Protein AF-A0A6C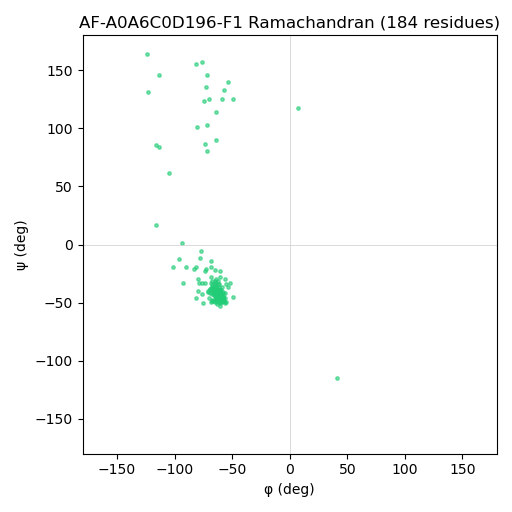0D196-F1 (afdb_monomer)

Foldseek 3Di:
DVVVVVVVVVVVVVVVVVVVVVVVVVVVLVVDDPVVNVVCQVFLVVVLVVQLVVLLVVCVVPDPDDDDSVVSSVVSVVVSVLVLLLVQFDPVLNVVLVVLVVVLVVLVVVLVVLVVVLVVDVVCVVVSVVVNVVSVVVSVVSVVVSSVSSVVRNVVSVVVVCVVCPPNDDPCCSRRNDDPPPDPPD

Secondary structure (DSSP, 8-state):
-HHHHHHHHHHHHHHHHHHHHHHHHHHHHHHS-HHHHHHHHH-HHHHHHHHHHHHHHHHHHH-SS---HHHHHHHHHHHHHHHHHHHS--HHHHHHHHHHHHHHHHHHHHHHHHHHHHHH-GGGHHHHHHHHHHHHHHHHHHHHHHHHHHHHHHHHHHHHHHHHHGGG--HHHHHTS---------

pLDDT: mean 83.53, std 12.46, range [33.16, 97.06]

Mean predicted aligned error: 8.35 Å

Solvent-accessible surface area (backbone atoms only — not comparable to full-atom values): 10360 Å² total; per-residue (Å²): 115,74,67,60,57,54,50,54,50,52,53,50,51,51,51,54,51,51,54,52,51,57,59,46,55,66,57,52,64,74,72,48,57,68,69,57,51,50,48,46,68,74,38,39,64,56,52,55,51,51,51,39,51,50,46,39,53,48,51,64,69,69,45,95,61,94,68,56,70,71,58,46,50,52,52,24,51,52,51,48,54,52,48,54,37,57,74,44,42,38,74,68,50,41,55,52,49,51,54,51,50,54,51,41,52,52,48,51,51,52,34,54,50,47,58,51,49,37,74,73,41,75,92,48,35,74,62,39,52,57,52,37,53,53,43,52,53,49,39,53,54,49,51,54,51,45,53,51,49,36,54,54,27,22,51,55,34,49,53,53,51,42,69,73,43,49,94,74,59,48,71,64,46,65,77,53,37,84,72,74,75,85,60,90,77,126

Radius of gyration: 21.27 Å; Cα contacts (8 Å, |Δi|>4): 91; chains: 1; bounding box: 45×37×64 Å

Sequence (186 aa):
MVSSSFIILKDCVKGLLLIFLAILCNFLADTMNCRIQYTLQKYPFLKWFIILCLIYFTINFTSSSNINPTWLFMYSIVILMIFILFMKQNQVTFYLSIALLMTIFSIHQYSTYYQNLAKEEEEDIHHYDTIIQRLENTVRVLEVTLIILLVIGNMIYLQKQRKEYKKKFKWESFYFGTNPCKRIQH

Structure (mmCIF, N/CA/C/O backbone):
data_AF-A0A6C0D196-F1
#
_entry.id   AF-A0A6C0D196-F1
#
loop_
_atom_site.group_PDB
_atom_site.id
_atom_site.type_symbol
_atom_site.label_atom_id
_atom_site.label_alt_id
_atom_site.label_comp_id
_atom_site.label_asym_id
_atom_site.label_entity_id
_atom_site.label_seq_id
_atom_site.pdbx_PDB_ins_code
_atom_site.Cartn_x
_atom_site.Cartn_y
_atom_site.Cartn_z
_atom_site.occupancy
_atom_site.B_iso_or_equiv
_atom_site.auth_seq_id
_atom_site.auth_comp_id
_atom_site.auth_asym_id
_atom_site.auth_atom_id
_atom_site.pdbx_PDB_model_num
ATOM 1 N N . MET A 1 1 ? 26.647 16.473 -19.126 1.00 46.97 1 MET A N 1
ATOM 2 C CA . MET A 1 1 ? 26.965 16.487 -17.678 1.00 46.97 1 MET A CA 1
ATOM 3 C C . MET A 1 1 ? 26.148 17.498 -16.867 1.00 46.97 1 MET A C 1
ATOM 5 O O . MET A 1 1 ? 25.568 17.076 -15.882 1.00 46.97 1 MET A O 1
ATOM 9 N N . VAL A 1 2 ? 26.008 18.777 -17.259 1.00 50.12 2 VAL A N 1
ATOM 10 C CA . VAL A 1 2 ? 25.225 19.778 -16.478 1.00 50.12 2 VAL A CA 1
ATOM 11 C C . VAL A 1 2 ? 23.714 19.466 -16.403 1.00 50.12 2 VAL A C 1
ATOM 13 O O . VAL A 1 2 ? 23.082 19.705 -15.378 1.00 50.12 2 VAL A O 1
ATOM 16 N N . SER A 1 3 ? 23.144 18.871 -17.460 1.00 54.75 3 SER A N 1
ATOM 17 C CA . SER A 1 3 ? 21.730 18.447 -17.515 1.00 54.75 3 SER A CA 1
ATOM 18 C C . SER A 1 3 ? 21.377 17.396 -16.445 1.00 54.75 3 SER A C 1
ATOM 20 O O . SER A 1 3 ? 20.401 17.554 -15.713 1.00 54.75 3 SER A O 1
ATOM 22 N N . SER A 1 4 ? 22.220 16.372 -16.280 1.00 57.50 4 SER A N 1
ATOM 23 C CA . SER A 1 4 ? 21.988 15.253 -15.358 1.00 57.50 4 SER A CA 1
ATOM 24 C C . SER A 1 4 ? 21.995 15.695 -13.888 1.00 57.50 4 SER A C 1
ATOM 26 O O . SER A 1 4 ? 21.122 15.297 -13.122 1.00 57.50 4 SER A O 1
ATOM 28 N N . SER A 1 5 ? 22.910 16.592 -13.501 1.00 62.97 5 SER A N 1
ATOM 29 C CA . SER A 1 5 ? 22.986 17.136 -12.135 1.00 62.97 5 SER A CA 1
ATOM 30 C C . SER A 1 5 ? 21.754 17.970 -11.762 1.00 62.97 5 SER A C 1
ATOM 32 O O . SER A 1 5 ? 21.297 17.937 -10.621 1.00 62.97 5 SER A O 1
ATOM 34 N N . PHE A 1 6 ? 21.188 18.702 -12.728 1.00 63.28 6 PHE A N 1
ATOM 35 C CA . PHE A 1 6 ? 19.996 19.526 -12.515 1.00 63.28 6 PHE A CA 1
ATOM 36 C C . PHE A 1 6 ? 18.716 18.686 -12.393 1.00 63.28 6 PHE A C 1
ATOM 38 O O . PHE A 1 6 ? 17.816 19.042 -11.633 1.00 63.28 6 PHE A O 1
ATOM 45 N N . ILE A 1 7 ? 18.641 17.555 -13.102 1.00 66.62 7 ILE A N 1
ATOM 46 C CA . ILE A 1 7 ? 17.543 16.584 -12.981 1.00 66.62 7 ILE A CA 1
ATOM 47 C C . ILE A 1 7 ? 17.575 15.917 -11.600 1.00 66.62 7 ILE A C 1
ATOM 49 O O . ILE A 1 7 ? 16.568 15.937 -10.896 1.00 66.62 7 ILE A O 1
ATOM 53 N N . ILE A 1 8 ? 18.749 15.451 -11.159 1.00 72.19 8 ILE A N 1
ATOM 54 C CA . ILE A 1 8 ? 18.928 14.836 -9.832 1.00 72.19 8 ILE A CA 1
ATOM 55 C C . ILE A 1 8 ? 18.512 15.808 -8.721 1.00 72.19 8 ILE A C 1
ATOM 57 O O . ILE A 1 8 ? 17.749 15.442 -7.831 1.00 72.19 8 ILE A O 1
ATOM 61 N N . LEU A 1 9 ? 18.939 17.073 -8.800 1.00 76.31 9 LEU A N 1
ATOM 62 C CA . LEU A 1 9 ? 18.563 18.083 -7.811 1.00 76.31 9 LEU A CA 1
ATOM 63 C C . LEU A 1 9 ? 17.044 18.331 -7.783 1.00 76.31 9 LEU A C 1
ATOM 65 O O . LEU A 1 9 ? 16.465 18.434 -6.703 1.00 76.31 9 LEU A O 1
ATOM 69 N N . LYS A 1 10 ? 16.378 18.385 -8.945 1.00 67.50 10 LYS A N 1
ATOM 70 C CA . LYS A 1 10 ? 14.915 18.543 -9.028 1.00 67.50 10 LYS A CA 1
ATOM 71 C C . LYS A 1 10 ? 14.169 17.389 -8.369 1.00 67.50 10 LYS A C 1
ATOM 73 O O . LYS A 1 10 ? 13.192 17.631 -7.662 1.00 67.50 10 LYS A O 1
ATOM 78 N N . ASP A 1 11 ? 14.613 16.157 -8.581 1.00 75.00 11 ASP A N 1
ATOM 79 C CA . ASP A 1 11 ? 13.938 14.987 -8.022 1.00 75.00 11 ASP A CA 1
ATOM 80 C C . ASP A 1 11 ? 14.225 14.825 -6.522 1.00 75.00 11 ASP A C 1
ATOM 82 O O . ASP A 1 11 ? 13.311 14.503 -5.759 1.00 75.00 11 ASP A O 1
ATOM 86 N N . CYS A 1 12 ? 15.420 15.203 -6.053 1.00 75.50 12 CYS A N 1
ATOM 87 C CA . CYS A 1 12 ? 15.714 15.330 -4.623 1.00 75.50 12 CYS A CA 1
ATOM 88 C C . CYS A 1 12 ? 14.822 16.374 -3.935 1.00 75.50 12 CYS A C 1
ATOM 90 O O . CYS A 1 12 ? 14.295 16.114 -2.854 1.00 75.50 12 CYS A O 1
ATOM 92 N N . VAL A 1 13 ? 14.610 17.539 -4.557 1.00 77.06 13 VAL A N 1
ATOM 93 C CA . VAL A 1 13 ? 13.748 18.602 -4.009 1.00 77.06 13 VAL A CA 1
ATOM 94 C C . VAL A 1 13 ? 12.292 18.142 -3.918 1.00 77.06 13 VAL A C 1
ATOM 96 O O . VAL A 1 13 ? 11.647 18.372 -2.896 1.00 77.06 13 VAL A O 1
ATOM 99 N N . LYS A 1 14 ? 11.775 17.439 -4.936 1.00 59.69 14 LYS A N 1
ATOM 100 C CA . LYS A 1 14 ? 10.431 16.838 -4.885 1.00 59.69 14 LYS A CA 1
ATOM 101 C C . LYS A 1 14 ? 10.317 15.807 -3.760 1.00 59.69 14 LYS A C 1
ATOM 103 O O . LYS A 1 14 ? 9.332 15.827 -3.028 1.00 59.69 14 LYS A O 1
ATOM 108 N N . GLY A 1 15 ? 11.323 14.943 -3.597 1.00 75.81 15 GLY A N 1
ATOM 109 C CA . GLY A 1 15 ? 11.367 13.950 -2.520 1.00 75.81 15 GLY A CA 1
ATOM 110 C C . GLY A 1 15 ? 11.371 14.587 -1.127 1.00 75.81 15 GLY A C 1
ATOM 111 O O . GLY A 1 15 ? 10.576 14.207 -0.270 1.00 75.81 15 GLY A O 1
ATOM 112 N N . LEU A 1 16 ? 12.200 15.612 -0.919 1.00 78.12 16 LEU A N 1
ATOM 113 C CA . LEU A 1 16 ? 12.236 16.401 0.318 1.00 78.12 16 LEU A CA 1
ATOM 114 C C . LEU A 1 16 ? 10.893 17.084 0.609 1.00 78.12 16 LEU A C 1
ATOM 116 O O . LEU A 1 16 ? 10.408 17.031 1.739 1.00 78.12 16 LEU A O 1
ATOM 120 N N . LEU A 1 17 ? 10.267 17.675 -0.410 1.00 70.94 17 LEU A N 1
ATOM 121 C CA . LEU A 1 17 ? 8.954 18.306 -0.286 1.00 70.94 17 LEU A CA 1
ATOM 122 C C . LEU A 1 17 ? 7.871 17.290 0.111 1.00 70.94 17 LEU A C 1
ATOM 124 O O . LEU A 1 17 ? 7.058 17.577 0.987 1.00 70.94 17 LEU A O 1
ATOM 128 N N . LEU A 1 18 ? 7.879 16.096 -0.490 1.00 73.38 18 LEU A N 1
ATOM 129 C CA . LEU A 1 18 ? 6.960 14.999 -0.163 1.00 73.38 18 LEU A CA 1
ATOM 130 C C . LEU A 1 18 ? 7.106 14.536 1.293 1.00 73.38 18 LEU A C 1
ATOM 132 O O . LEU A 1 18 ? 6.100 14.367 1.981 1.00 73.38 18 LEU A O 1
ATOM 136 N N . ILE A 1 19 ? 8.339 14.383 1.784 1.00 80.00 19 ILE A N 1
ATOM 137 C CA . ILE A 1 19 ? 8.605 14.028 3.188 1.00 80.00 19 ILE A CA 1
ATOM 138 C C . ILE A 1 19 ? 8.078 15.119 4.125 1.00 80.00 19 ILE A C 1
ATOM 140 O O . ILE A 1 19 ? 7.406 14.821 5.112 1.00 80.00 19 ILE A O 1
ATOM 144 N N . PHE A 1 20 ? 8.340 16.387 3.806 1.00 75.25 20 PHE A N 1
ATOM 145 C CA . PHE A 1 20 ? 7.873 17.511 4.611 1.00 75.25 20 PHE A CA 1
A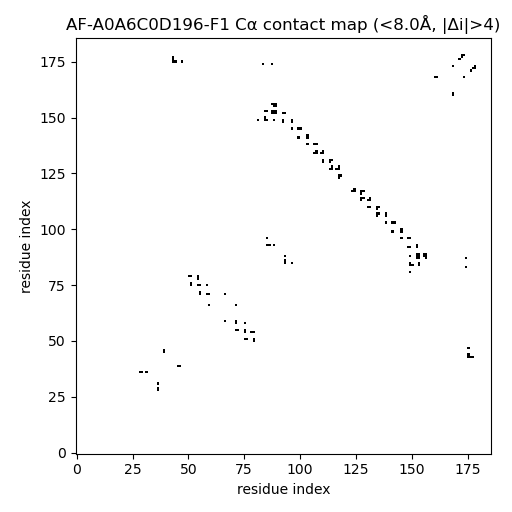TOM 146 C C . PHE A 1 20 ? 6.340 17.573 4.672 1.00 75.25 20 PHE A C 1
ATOM 148 O O . PHE A 1 20 ? 5.766 17.685 5.755 1.00 75.25 20 PHE A O 1
ATOM 155 N N . LEU A 1 21 ? 5.665 17.404 3.532 1.00 68.81 21 LEU A N 1
ATOM 156 C CA . LEU A 1 21 ? 4.204 17.328 3.457 1.00 68.81 21 LEU A CA 1
ATOM 157 C C . LEU A 1 21 ? 3.642 16.165 4.284 1.00 68.81 21 LEU A C 1
ATOM 159 O O . LEU A 1 21 ? 2.661 16.350 5.002 1.00 68.81 21 LEU A O 1
ATOM 163 N N . ALA A 1 22 ? 4.279 14.993 4.248 1.00 77.81 22 ALA A N 1
ATOM 164 C CA . ALA A 1 22 ? 3.854 13.841 5.041 1.00 77.81 22 ALA A CA 1
ATOM 165 C C . ALA A 1 22 ? 3.937 14.105 6.555 1.00 77.81 22 ALA A C 1
ATOM 167 O O . ALA A 1 22 ? 3.039 13.710 7.298 1.00 77.81 22 ALA A O 1
ATOM 168 N N . ILE A 1 23 ? 4.972 14.814 7.018 1.00 77.75 23 ILE A N 1
ATOM 169 C CA . ILE A 1 23 ? 5.108 15.212 8.429 1.00 77.75 23 ILE A CA 1
ATOM 170 C C . ILE A 1 23 ? 4.023 16.232 8.808 1.00 77.75 23 ILE A C 1
ATOM 172 O O . ILE A 1 23 ? 3.410 16.122 9.874 1.00 77.75 23 ILE A O 1
ATOM 176 N N . LEU A 1 24 ? 3.730 17.189 7.922 1.00 76.62 24 LEU A N 1
ATOM 177 C CA . LEU A 1 24 ? 2.687 18.194 8.143 1.00 76.62 24 LEU A CA 1
ATOM 178 C C . LEU A 1 24 ? 1.279 17.589 8.230 1.00 76.62 24 LEU A C 1
ATOM 180 O O . LEU A 1 24 ? 0.446 18.111 8.971 1.00 76.62 24 LEU A O 1
ATOM 184 N N . CYS A 1 25 ? 1.009 16.469 7.552 1.00 75.56 25 CYS A N 1
ATOM 185 C CA . CYS A 1 25 ? -0.275 15.763 7.639 1.00 75.56 25 CYS A CA 1
ATOM 186 C C . CYS A 1 25 ? -0.658 15.365 9.072 1.00 75.56 25 CYS A C 1
ATOM 188 O O . CYS A 1 25 ? -1.847 15.336 9.388 1.00 75.56 25 CYS A O 1
ATOM 190 N N . ASN A 1 26 ? 0.316 15.105 9.952 1.00 74.06 26 ASN A N 1
ATOM 191 C CA . ASN A 1 26 ? 0.036 14.796 11.355 1.00 74.06 26 ASN A CA 1
ATOM 192 C C . ASN A 1 26 ? -0.489 16.023 12.125 1.00 74.06 26 ASN A C 1
ATOM 194 O O . ASN A 1 26 ? -1.411 15.900 12.922 1.00 74.06 26 ASN A O 1
ATOM 198 N N . PHE A 1 27 ? 0.046 17.213 11.838 1.00 67.62 27 PHE A N 1
ATOM 199 C CA . PHE A 1 27 ? -0.377 18.474 12.460 1.00 67.62 27 PHE A CA 1
ATOM 200 C C . PHE A 1 27 ? -1.666 19.039 11.851 1.00 67.62 27 PHE A C 1
ATOM 202 O O . PHE A 1 27 ? -2.455 19.684 12.539 1.00 67.62 27 PHE A O 1
ATOM 209 N N . LEU A 1 28 ? -1.924 18.769 10.568 1.00 73.31 28 LEU A N 1
ATOM 210 C CA . LEU A 1 28 ? -3.143 19.209 9.884 1.00 73.31 28 LEU A CA 1
ATOM 211 C C . LEU A 1 28 ? -4.418 18.641 10.528 1.00 73.31 28 LEU A C 1
ATOM 213 O O . LEU A 1 28 ? -5.456 19.304 10.501 1.00 73.31 28 LEU A O 1
ATOM 217 N N . ALA A 1 29 ? -4.347 17.471 11.169 1.00 71.62 29 ALA A N 1
ATOM 218 C CA . ALA A 1 29 ? -5.472 16.908 11.917 1.00 71.62 29 ALA A CA 1
ATOM 219 C C . ALA A 1 29 ? -5.961 17.843 13.044 1.00 71.62 29 ALA A C 1
ATOM 221 O O . ALA A 1 29 ? -7.172 17.977 13.258 1.00 71.62 29 ALA A O 1
ATOM 222 N N . ASP A 1 30 ? -5.038 18.550 13.700 1.00 71.75 30 ASP A N 1
ATOM 223 C CA . ASP A 1 30 ? -5.335 19.458 14.811 1.00 71.75 30 ASP A CA 1
ATOM 224 C C . ASP A 1 30 ? -5.827 20.836 14.339 1.00 71.75 30 ASP A C 1
ATOM 226 O O . ASP A 1 30 ? -6.513 21.533 15.082 1.00 71.75 30 ASP A O 1
ATOM 230 N N . THR A 1 31 ? -5.559 21.204 13.080 1.00 77.81 31 THR A N 1
ATOM 231 C CA . THR A 1 31 ? -6.046 22.461 12.473 1.00 77.81 31 THR A CA 1
ATOM 232 C C . THR A 1 31 ? -7.518 22.423 12.046 1.00 77.81 31 THR A C 1
ATOM 234 O O . THR A 1 31 ? -8.102 23.460 11.732 1.00 77.81 31 THR A O 1
ATOM 237 N N . MET A 1 32 ? -8.149 21.244 12.031 1.00 80.12 32 MET A N 1
ATOM 238 C CA . MET A 1 32 ? -9.574 21.115 11.724 1.00 80.12 32 MET A CA 1
ATOM 239 C C . MET A 1 32 ? -10.451 21.641 12.870 1.00 80.12 32 MET A C 1
ATOM 241 O O . MET A 1 32 ? -10.148 21.447 14.041 1.00 80.12 32 MET A O 1
ATOM 245 N N . ASN A 1 33 ? -11.610 22.228 12.546 1.00 82.69 33 ASN A N 1
ATOM 246 C CA . ASN A 1 33 ? -12.568 22.685 13.561 1.00 82.69 33 ASN A CA 1
ATOM 247 C C . ASN A 1 33 ? -12.949 21.561 14.544 1.00 82.69 33 ASN A C 1
ATOM 249 O O . ASN A 1 33 ? -13.255 20.442 14.120 1.00 82.69 33 ASN A O 1
ATOM 253 N N . CYS A 1 34 ? -13.075 21.890 15.838 1.00 79.75 34 CYS A N 1
ATOM 254 C CA . CYS A 1 34 ? -13.417 20.934 16.904 1.00 79.75 34 CYS A CA 1
ATOM 255 C C . CYS A 1 34 ? -14.672 20.100 16.593 1.00 79.75 34 CYS A C 1
ATOM 257 O O . CYS A 1 34 ? -14.758 18.928 16.951 1.00 79.75 34 CYS A O 1
ATOM 259 N N . ARG A 1 35 ? -15.652 20.672 15.877 1.00 84.75 35 ARG A N 1
ATOM 260 C CA . ARG A 1 35 ? -16.868 19.956 15.456 1.00 84.75 35 ARG A CA 1
ATOM 261 C C . ARG A 1 35 ? -16.584 18.857 14.424 1.00 84.75 35 ARG A C 1
ATOM 263 O O . ARG A 1 35 ? -17.198 17.793 14.493 1.00 84.75 35 ARG A O 1
ATOM 270 N N . ILE A 1 36 ? -15.659 19.091 13.492 1.00 84.25 36 ILE A N 1
ATOM 271 C CA . ILE A 1 36 ? -15.225 18.099 12.495 1.00 84.25 36 ILE A CA 1
ATOM 272 C C . ILE A 1 36 ? -14.420 17.002 13.193 1.00 84.25 36 ILE A C 1
ATOM 274 O O . ILE A 1 36 ? -14.719 15.823 13.007 1.00 84.25 36 ILE A O 1
ATOM 278 N N . GLN A 1 37 ? -13.485 17.377 14.072 1.00 82.25 37 GLN A N 1
ATOM 279 C CA . GLN A 1 37 ? -12.713 16.427 14.879 1.00 82.25 37 GLN A CA 1
ATOM 280 C C . GLN A 1 37 ? -13.625 15.527 15.722 1.00 82.25 37 GLN A C 1
ATOM 282 O O . GLN A 1 37 ? -13.512 14.303 15.663 1.00 82.25 37 GLN A O 1
ATOM 287 N N . TYR A 1 38 ? -14.593 16.113 16.433 1.00 84.25 38 TYR A N 1
ATOM 288 C CA . TYR A 1 38 ? -15.585 15.364 17.203 1.00 84.25 38 TYR A CA 1
ATOM 289 C C . TYR A 1 38 ? -16.409 14.423 16.315 1.00 84.25 38 TYR A C 1
ATOM 291 O O . TYR A 1 38 ? -16.624 13.266 16.668 1.00 84.25 38 TYR A O 1
ATOM 299 N N . THR A 1 39 ? -16.835 14.883 15.135 1.00 84.88 39 THR A N 1
ATOM 300 C CA . THR A 1 39 ? -17.606 14.059 14.189 1.00 84.88 39 THR A CA 1
ATOM 301 C C . THR A 1 39 ? -16.790 12.862 13.695 1.00 84.88 39 THR A C 1
ATOM 303 O O . THR A 1 39 ? -17.302 11.744 13.678 1.00 84.88 39 THR A O 1
ATOM 306 N N . LEU A 1 40 ? -15.509 13.061 13.372 1.00 81.62 40 LEU A N 1
ATOM 307 C CA . LEU A 1 40 ? -14.596 11.993 12.955 1.00 81.62 40 LEU A CA 1
ATOM 308 C C . LEU A 1 40 ? -14.270 11.015 14.089 1.00 81.62 40 LEU A C 1
ATOM 310 O O . LEU A 1 40 ? -14.069 9.8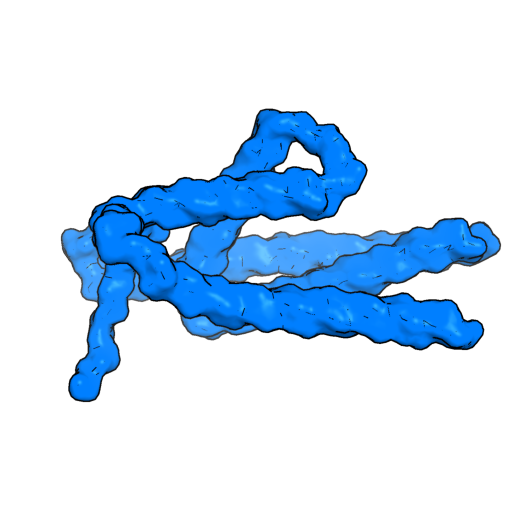27 13.838 1.00 81.62 40 LEU A O 1
ATOM 314 N N . GLN A 1 41 ? -14.204 11.486 15.334 1.00 81.00 41 GLN A N 1
ATOM 315 C CA . GLN A 1 41 ? -14.034 10.622 16.504 1.00 81.00 41 GLN A CA 1
ATOM 316 C C . GLN A 1 41 ? -15.301 9.811 16.801 1.00 81.00 41 GLN A C 1
ATOM 318 O O . GLN A 1 41 ? -15.206 8.626 17.112 1.00 81.00 41 GLN A O 1
ATOM 323 N N . LYS A 1 42 ? -16.481 10.427 16.669 1.00 83.44 42 LYS A N 1
ATOM 324 C CA . LYS A 1 42 ? -17.776 9.789 16.930 1.00 83.44 42 LYS A CA 1
ATOM 325 C C . LYS A 1 42 ? -18.146 8.751 15.870 1.00 83.44 42 LYS A C 1
ATOM 327 O O . LYS A 1 42 ? -18.663 7.693 16.217 1.00 83.44 42 LYS A O 1
ATOM 332 N N . TYR A 1 43 ? -17.887 9.043 14.5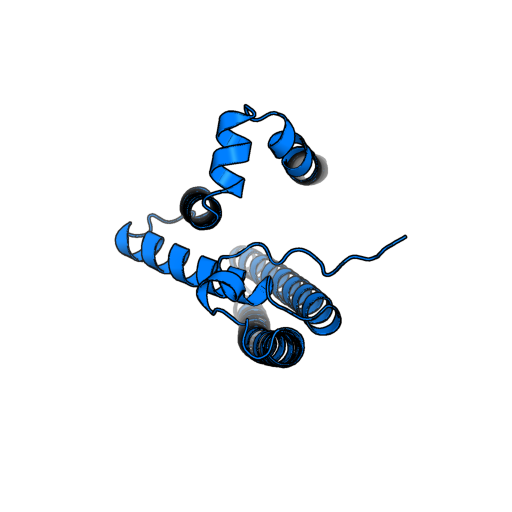96 1.00 85.50 43 TYR A N 1
ATOM 333 C CA . TYR A 1 43 ? -18.233 8.178 13.468 1.00 85.50 43 TYR A CA 1
ATOM 334 C C . TYR A 1 43 ? -16.966 7.703 12.750 1.00 85.50 43 TYR A C 1
ATOM 336 O O . TYR A 1 43 ? -16.554 8.297 11.751 1.00 85.50 43 TYR A O 1
ATOM 344 N N . PRO A 1 44 ? -16.339 6.607 13.206 1.00 81.88 44 PRO A N 1
ATOM 345 C CA . PRO A 1 44 ? -15.077 6.157 12.633 1.00 81.88 44 PRO A CA 1
ATOM 346 C C . PRO A 1 44 ? -15.225 5.632 11.195 1.00 81.88 44 PRO A C 1
ATOM 348 O O . PRO A 1 44 ? -14.254 5.647 10.446 1.00 81.88 44 PRO A O 1
ATOM 351 N N . PHE A 1 45 ? -16.439 5.262 10.766 1.00 84.94 45 PHE A N 1
ATOM 352 C CA . PHE A 1 45 ? -16.756 4.971 9.361 1.00 84.94 45 PHE A CA 1
ATOM 353 C C . PHE A 1 45 ? -16.372 6.125 8.419 1.00 84.94 45 PHE A C 1
ATOM 355 O O . PHE A 1 45 ? -15.852 5.889 7.330 1.00 84.94 45 PHE A O 1
ATOM 362 N N . LEU A 1 46 ? -16.540 7.377 8.861 1.00 85.81 46 LEU A N 1
ATOM 363 C CA . LEU A 1 46 ? -16.209 8.552 8.056 1.00 85.81 46 LEU A CA 1
ATOM 364 C C . LEU A 1 46 ? -14.702 8.643 7.766 1.00 85.81 46 LEU A C 1
ATOM 366 O O . LEU A 1 46 ? -14.312 9.078 6.687 1.00 85.81 46 LEU A O 1
ATOM 370 N N . LYS A 1 47 ? -13.847 8.168 8.683 1.00 85.31 47 LYS A N 1
ATOM 371 C CA . LYS A 1 47 ? -12.393 8.104 8.456 1.00 85.31 47 LYS A CA 1
ATOM 372 C C . LYS A 1 47 ? -12.048 7.142 7.322 1.00 85.31 47 LYS A C 1
ATOM 374 O O . LYS A 1 47 ? -11.238 7.477 6.467 1.00 85.31 47 LYS A O 1
ATOM 379 N N . TRP A 1 48 ? -12.692 5.978 7.283 1.00 88.12 48 TRP A N 1
ATOM 380 C CA . TRP A 1 48 ? -12.489 4.999 6.213 1.00 88.12 48 TRP A CA 1
ATOM 381 C C . TRP A 1 48 ? -13.003 5.495 4.865 1.00 88.12 48 TRP A C 1
ATOM 383 O O . TRP A 1 48 ? -12.350 5.265 3.853 1.00 88.12 48 TRP A O 1
ATOM 393 N N . PHE A 1 49 ? -14.113 6.237 4.855 1.00 89.56 49 PHE A N 1
ATOM 394 C CA . PHE A 1 49 ? -14.596 6.909 3.651 1.00 89.56 49 PHE A CA 1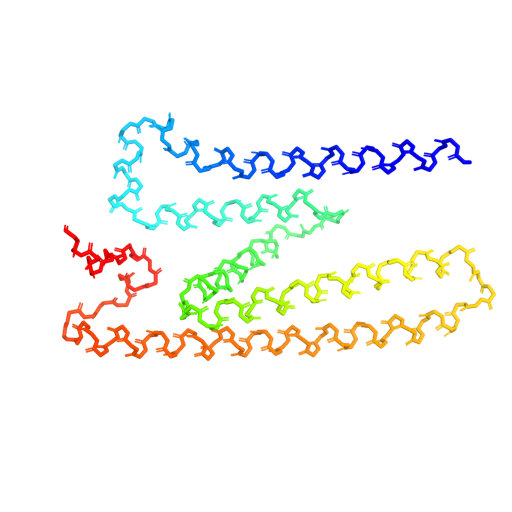
ATOM 395 C C . PHE A 1 49 ? -13.588 7.942 3.124 1.00 89.56 49 PHE A C 1
ATOM 397 O O . PHE A 1 49 ? -13.279 7.945 1.937 1.00 89.56 49 PHE A O 1
ATOM 404 N N . ILE A 1 50 ? -13.001 8.763 4.003 1.00 89.75 50 ILE A N 1
ATOM 405 C CA . ILE A 1 50 ? -11.961 9.730 3.613 1.00 89.75 50 ILE A CA 1
ATOM 406 C C . ILE A 1 50 ? -10.729 9.019 3.041 1.00 89.75 50 ILE A C 1
ATOM 408 O O . ILE A 1 50 ? -10.204 9.447 2.016 1.00 89.75 50 ILE A O 1
ATOM 412 N N . ILE A 1 51 ? -10.287 7.919 3.660 1.00 90.44 51 ILE A N 1
ATOM 413 C CA . ILE A 1 51 ? -9.160 7.118 3.154 1.00 90.44 51 ILE A CA 1
ATOM 414 C C . ILE A 1 51 ? -9.494 6.515 1.783 1.00 90.44 51 ILE A C 1
ATOM 416 O O . ILE A 1 51 ? -8.651 6.546 0.891 1.00 90.44 51 ILE A O 1
ATOM 420 N N . LEU A 1 52 ? -10.721 6.023 1.578 1.00 92.81 52 LEU A N 1
ATOM 421 C CA . LEU A 1 52 ? -11.167 5.520 0.276 1.00 92.81 52 LEU A CA 1
ATOM 422 C C . LEU A 1 52 ? -11.110 6.610 -0.800 1.00 92.81 52 LEU A C 1
ATOM 424 O O . LEU A 1 52 ? -10.584 6.365 -1.883 1.00 92.81 52 LEU A O 1
ATOM 428 N N . CYS A 1 53 ? -11.618 7.809 -0.500 1.00 90.38 53 CYS A N 1
ATOM 429 C CA . CYS A 1 53 ? -11.532 8.950 -1.408 1.00 90.38 53 CYS A CA 1
ATOM 430 C C . CYS A 1 53 ? -10.076 9.302 -1.721 1.00 90.38 53 CYS A C 1
ATOM 432 O O . CYS A 1 53 ? -9.743 9.511 -2.884 1.00 90.38 53 CYS A O 1
ATOM 434 N N . LEU A 1 54 ? -9.206 9.326 -0.708 1.00 91.00 54 LEU A N 1
ATOM 435 C CA . LEU A 1 54 ? -7.783 9.598 -0.889 1.00 91.00 54 LEU A CA 1
ATOM 436 C C . LEU A 1 54 ? -7.147 8.579 -1.838 1.00 91.00 54 LEU A C 1
ATOM 438 O O . LEU A 1 54 ? -6.528 8.985 -2.813 1.00 91.00 54 LEU A O 1
ATOM 442 N N . ILE A 1 55 ? -7.368 7.280 -1.617 1.00 91.38 55 ILE A N 1
ATOM 443 C CA . ILE A 1 55 ? -6.867 6.214 -2.496 1.00 91.38 55 ILE A CA 1
ATOM 444 C C . ILE A 1 55 ? -7.383 6.402 -3.931 1.00 91.38 55 ILE A C 1
ATOM 446 O O . ILE A 1 55 ? -6.588 6.383 -4.868 1.00 91.38 55 ILE A O 1
ATOM 450 N N . TYR A 1 56 ? -8.689 6.628 -4.103 1.00 92.38 56 TYR A N 1
ATOM 451 C CA . TYR A 1 56 ? -9.311 6.828 -5.415 1.00 92.38 56 TYR A CA 1
ATOM 452 C C . TYR A 1 56 ? -8.676 7.989 -6.186 1.00 92.38 56 TYR A C 1
ATOM 454 O O . TYR A 1 56 ? -8.287 7.836 -7.345 1.00 92.38 56 TYR A O 1
ATOM 462 N N . PHE A 1 57 ? -8.519 9.143 -5.532 1.00 89.19 57 PHE A N 1
ATOM 463 C CA . PHE A 1 57 ? -7.909 10.312 -6.156 1.00 89.19 57 PHE A CA 1
ATOM 464 C C . PHE A 1 57 ? -6.417 10.123 -6.412 1.00 89.19 57 PHE A C 1
ATOM 466 O O . PHE A 1 57 ? -5.942 10.543 -7.464 1.00 89.19 57 PHE A O 1
ATOM 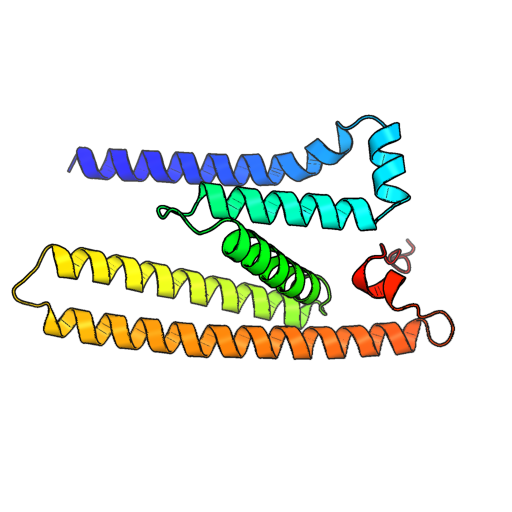473 N N . THR A 1 58 ? -5.682 9.478 -5.502 1.00 87.81 58 THR A N 1
ATOM 474 C CA . THR A 1 58 ? -4.257 9.200 -5.700 1.00 87.81 58 THR A CA 1
ATOM 475 C C . THR A 1 58 ? -4.041 8.329 -6.928 1.00 87.81 58 THR A C 1
ATOM 477 O O . THR A 1 58 ? -3.245 8.716 -7.773 1.00 87.81 58 THR A O 1
ATOM 480 N N . ILE A 1 59 ? -4.781 7.226 -7.088 1.00 87.50 59 ILE A N 1
ATOM 481 C CA . ILE A 1 59 ? -4.628 6.350 -8.261 1.00 87.50 59 ILE A CA 1
ATOM 482 C C . ILE A 1 59 ? -4.937 7.119 -9.544 1.00 87.50 59 ILE A C 1
ATOM 484 O O . ILE A 1 59 ? -4.144 7.067 -10.475 1.00 87.50 59 ILE A O 1
ATOM 488 N N . ASN A 1 60 ? -6.041 7.873 -9.571 1.00 87.06 60 ASN A N 1
ATOM 489 C CA . ASN A 1 60 ? -6.422 8.677 -10.733 1.00 87.06 60 ASN A CA 1
ATOM 490 C C . ASN A 1 60 ? -5.379 9.749 -11.086 1.00 87.06 60 ASN A C 1
ATOM 492 O O . ASN A 1 60 ? -5.205 10.087 -12.250 1.00 87.06 60 ASN A O 1
ATOM 496 N N . PHE A 1 61 ? -4.706 10.310 -10.079 1.00 83.88 61 PHE A N 1
ATOM 497 C CA . PHE A 1 61 ? -3.676 11.326 -10.273 1.00 83.88 61 PHE A CA 1
ATOM 498 C C . PHE A 1 61 ? -2.331 10.728 -10.703 1.00 83.88 61 PHE A C 1
ATOM 500 O O . PHE A 1 61 ? -1.596 11.361 -11.456 1.00 83.88 61 PHE A O 1
ATOM 507 N N . THR A 1 62 ? -1.989 9.525 -10.233 1.00 84.12 62 THR A N 1
ATOM 508 C CA . THR A 1 62 ? -0.710 8.870 -10.546 1.00 84.12 62 THR A CA 1
ATOM 509 C C . THR A 1 62 ? -0.765 7.987 -11.790 1.00 84.12 62 THR A C 1
ATOM 511 O O . THR A 1 62 ? 0.285 7.662 -12.340 1.00 84.12 62 THR A O 1
ATOM 514 N N . SER A 1 63 ? -1.948 7.567 -12.243 1.00 79.69 63 SER A N 1
ATOM 515 C CA . SER A 1 63 ? -2.094 6.768 -13.459 1.00 79.69 63 SER A CA 1
ATOM 516 C C . SER A 1 63 ? -1.891 7.627 -14.706 1.00 79.69 63 SER A C 1
ATOM 518 O O . SER A 1 63 ? -2.623 8.586 -14.932 1.00 79.69 63 SER A O 1
ATOM 520 N N . SER A 1 64 ? -0.942 7.243 -15.558 1.00 71.81 64 SER A N 1
ATOM 521 C CA . SER A 1 64 ? -0.732 7.854 -16.879 1.00 71.81 64 SER A CA 1
ATOM 522 C C . SER A 1 64 ? -1.753 7.401 -17.933 1.00 71.81 64 SER A C 1
ATOM 524 O O . SER A 1 64 ? -1.756 7.916 -19.050 1.00 71.81 64 SER A O 1
ATOM 526 N N . SER A 1 65 ? -2.620 6.441 -17.595 1.00 76.00 65 SER A N 1
ATOM 527 C CA . SER A 1 65 ? -3.633 5.864 -18.476 1.00 76.00 65 SER A CA 1
ATOM 528 C C . SER A 1 65 ? -5.053 6.209 -18.019 1.00 76.00 65 SER A C 1
ATOM 530 O O . SER A 1 65 ? -5.345 6.286 -16.827 1.00 76.00 65 SER A O 1
ATOM 532 N N . ASN A 1 66 ? -5.963 6.384 -18.984 1.00 80.50 66 ASN A N 1
ATOM 533 C CA . ASN A 1 66 ? -7.387 6.593 -18.719 1.00 80.50 66 ASN A CA 1
ATOM 534 C C . ASN A 1 66 ? -8.036 5.269 -18.283 1.00 80.50 66 ASN A C 1
ATOM 536 O O . ASN A 1 66 ? -8.553 4.511 -19.106 1.00 80.50 66 ASN A O 1
ATOM 540 N N . ILE A 1 67 ? -7.984 4.972 -16.985 1.00 86.69 67 ILE A N 1
ATOM 541 C CA . ILE A 1 67 ? -8.651 3.808 -16.395 1.00 86.69 67 ILE A CA 1
ATOM 542 C C . ILE A 1 67 ? -10.162 4.073 -16.365 1.00 86.69 67 ILE A C 1
ATOM 544 O O . ILE A 1 67 ? -10.615 5.150 -15.982 1.00 86.69 67 ILE A O 1
ATOM 548 N N . ASN A 1 68 ? -10.964 3.079 -16.752 1.00 90.88 68 ASN A N 1
ATOM 549 C CA . ASN A 1 68 ? -12.419 3.173 -16.655 1.00 90.88 68 ASN A CA 1
ATOM 550 C C . ASN A 1 68 ? -12.848 3.460 -15.191 1.00 90.88 68 ASN A C 1
ATOM 552 O O . ASN A 1 68 ? -12.390 2.750 -14.287 1.00 90.88 68 ASN A O 1
ATOM 556 N N . PRO A 1 69 ? -13.755 4.427 -14.937 1.00 90.75 69 PRO A N 1
ATOM 557 C CA . PRO A 1 69 ? -14.137 4.830 -13.580 1.00 90.75 69 PRO A CA 1
ATOM 558 C C . PRO A 1 69 ? -14.647 3.690 -12.686 1.00 90.75 69 PRO A C 1
ATOM 560 O O . PRO A 1 69 ? -14.383 3.678 -11.484 1.00 90.75 69 PRO A O 1
ATOM 563 N N . THR A 1 70 ? -15.344 2.702 -13.255 1.00 92.31 70 THR A N 1
ATOM 564 C CA . THR A 1 70 ? -15.853 1.542 -12.509 1.00 92.31 70 THR A CA 1
ATOM 565 C C . THR A 1 70 ? -14.712 0.657 -12.010 1.00 92.31 70 THR A C 1
ATOM 567 O O . THR A 1 70 ? -14.713 0.233 -10.854 1.00 92.31 70 THR A O 1
ATOM 570 N N . TRP A 1 71 ? -13.706 0.423 -12.855 1.00 93.00 71 TRP A N 1
ATOM 571 C CA . TRP A 1 71 ? -12.522 -0.354 -12.488 1.00 93.00 71 TRP A CA 1
ATOM 572 C C . TRP A 1 71 ? -11.651 0.388 -11.477 1.00 93.00 71 TRP A C 1
ATOM 574 O O . TRP A 1 71 ? -11.227 -0.203 -10.487 1.00 93.00 71 TRP A O 1
ATOM 584 N N . LEU A 1 72 ? -11.466 1.697 -11.660 1.00 92.19 72 LEU A N 1
ATOM 585 C CA . LEU A 1 72 ? -10.751 2.555 -10.716 1.00 92.19 72 LEU A CA 1
ATOM 586 C C . LEU A 1 72 ? -11.360 2.491 -9.306 1.00 92.19 72 LEU A C 1
ATOM 588 O O . LEU A 1 72 ? -10.645 2.323 -8.313 1.00 92.19 72 LEU A O 1
ATOM 592 N N . PHE A 1 73 ? -12.689 2.579 -9.209 1.00 93.06 73 PHE A N 1
ATOM 593 C CA . PHE A 1 73 ? -13.393 2.458 -7.935 1.00 93.06 73 PHE A CA 1
ATOM 594 C C . PHE A 1 73 ? -13.195 1.075 -7.295 1.00 93.06 73 PHE A C 1
ATOM 596 O O . PHE A 1 73 ? -12.912 0.983 -6.099 1.00 93.06 73 PHE A O 1
ATOM 603 N N . MET A 1 74 ? -13.257 -0.001 -8.086 1.00 94.75 74 MET A N 1
ATOM 604 C CA . MET A 1 74 ? -13.020 -1.362 -7.595 1.00 94.75 74 MET A CA 1
ATOM 605 C C . MET A 1 74 ? -11.584 -1.551 -7.081 1.00 94.75 74 MET A C 1
ATOM 607 O O . MET A 1 74 ? -11.399 -2.080 -5.985 1.00 94.75 74 MET A O 1
ATOM 611 N N . TYR A 1 75 ? -10.572 -1.057 -7.803 1.00 92.31 75 TYR A N 1
ATOM 612 C CA . TYR A 1 75 ? -9.179 -1.079 -7.339 1.00 92.31 75 TYR A CA 1
ATOM 613 C C . TYR A 1 75 ? -8.992 -0.297 -6.038 1.00 92.31 75 TYR A C 1
ATOM 615 O O . TYR A 1 75 ? -8.302 -0.765 -5.132 1.00 92.31 75 TYR A O 1
ATOM 623 N N . SER A 1 76 ? -9.667 0.846 -5.901 1.00 93.88 76 SER A N 1
ATOM 624 C CA . SER A 1 76 ? -9.622 1.658 -4.680 1.00 93.88 76 SER A CA 1
ATOM 625 C C . SER A 1 76 ? -10.162 0.897 -3.465 1.00 93.88 76 SER A C 1
ATOM 627 O O . SER A 1 76 ? -9.567 0.941 -2.388 1.00 93.88 76 SER A O 1
ATOM 629 N N . ILE A 1 77 ? -11.250 0.139 -3.641 1.00 95.00 77 ILE A N 1
ATOM 630 C CA . ILE A 1 77 ? -11.805 -0.729 -2.591 1.00 95.00 77 ILE A CA 1
ATOM 631 C C . ILE A 1 77 ? -10.829 -1.855 -2.236 1.00 95.00 77 ILE A C 1
ATOM 633 O O . ILE A 1 77 ? -10.618 -2.128 -1.055 1.00 95.00 77 ILE A O 1
ATOM 637 N N . VAL A 1 78 ? -10.216 -2.505 -3.230 1.00 94.62 78 VAL A N 1
ATOM 638 C CA . VAL A 1 78 ? -9.239 -3.582 -2.993 1.00 94.62 78 VAL A CA 1
ATOM 639 C C . VAL A 1 78 ? -8.038 -3.063 -2.200 1.00 94.62 78 VAL A C 1
ATOM 641 O O . VAL A 1 78 ? -7.657 -3.670 -1.199 1.00 94.62 78 VAL A O 1
ATOM 644 N N . ILE A 1 79 ? -7.489 -1.908 -2.579 1.00 93.50 79 ILE A N 1
ATOM 645 C CA . ILE A 1 79 ? -6.371 -1.277 -1.865 1.00 93.50 79 ILE A CA 1
ATOM 646 C C . ILE A 1 79 ? -6.786 -0.881 -0.446 1.00 93.50 79 ILE A C 1
ATOM 648 O O . ILE A 1 79 ? -6.024 -1.116 0.490 1.00 93.50 79 ILE A O 1
ATOM 652 N N . LEU A 1 80 ? -8.003 -0.362 -0.246 1.00 93.75 80 LEU A N 1
ATOM 653 C CA . LEU A 1 80 ? -8.522 -0.072 1.092 1.00 93.75 80 LEU A CA 1
ATOM 654 C C . LEU A 1 80 ? -8.579 -1.335 1.967 1.00 93.75 80 LEU A C 1
ATOM 656 O O . LEU A 1 80 ? -8.190 -1.286 3.133 1.00 93.75 80 LEU A O 1
ATOM 660 N N . MET A 1 81 ? -9.035 -2.469 1.426 1.00 92.06 81 MET A N 1
ATOM 661 C CA . MET A 1 81 ? -9.062 -3.736 2.166 1.00 92.06 81 MET A CA 1
ATOM 662 C C . MET A 1 81 ? -7.655 -4.199 2.555 1.00 92.06 81 MET A C 1
ATOM 664 O O . MET A 1 81 ? -7.428 -4.560 3.711 1.00 92.06 81 MET A O 1
ATOM 668 N N . ILE A 1 82 ? -6.699 -4.140 1.623 1.00 92.56 82 ILE A N 1
ATOM 669 C CA . ILE A 1 82 ? -5.292 -4.470 1.894 1.00 92.56 82 ILE A CA 1
ATOM 670 C C . ILE A 1 82 ? -4.724 -3.532 2.966 1.00 92.56 82 ILE A C 1
ATOM 672 O O . ILE A 1 82 ? -4.080 -3.992 3.908 1.00 92.56 82 ILE A O 1
ATOM 676 N N . PHE A 1 83 ? -5.020 -2.234 2.883 1.00 92.06 83 PHE A N 1
ATOM 677 C CA . PHE A 1 83 ? -4.601 -1.239 3.865 1.00 92.06 83 PHE A CA 1
ATOM 678 C C . PHE A 1 83 ? -5.173 -1.525 5.262 1.00 92.06 83 PHE A C 1
ATOM 680 O O . PHE A 1 83 ? -4.447 -1.467 6.253 1.00 92.06 83 PHE A O 1
ATOM 687 N N . ILE A 1 84 ? -6.448 -1.912 5.370 1.00 90.31 84 ILE A N 1
ATOM 688 C CA . ILE A 1 84 ? -7.054 -2.320 6.647 1.00 90.31 84 ILE A CA 1
ATOM 689 C C . ILE A 1 84 ? -6.313 -3.525 7.247 1.00 90.31 84 ILE A C 1
ATOM 691 O O . ILE A 1 84 ? -6.012 -3.519 8.444 1.00 90.31 84 ILE A O 1
ATOM 695 N N . LEU A 1 85 ? -5.997 -4.543 6.436 1.00 91.38 85 LEU A N 1
ATOM 696 C CA . LEU A 1 85 ? -5.236 -5.715 6.886 1.00 91.38 85 LEU A CA 1
ATOM 697 C C . LEU A 1 85 ? -3.832 -5.326 7.356 1.00 91.38 85 LEU A C 1
ATOM 699 O O . LEU A 1 85 ? -3.392 -5.784 8.411 1.00 91.38 85 LEU A O 1
ATOM 703 N N . PHE A 1 86 ? -3.169 -4.440 6.615 1.00 91.31 86 PHE A N 1
ATOM 704 C CA . PHE A 1 86 ? -1.843 -3.915 6.932 1.00 91.31 86 PHE A CA 1
ATOM 705 C C . PHE A 1 86 ? -1.816 -3.169 8.272 1.00 91.31 86 PHE A C 1
ATOM 707 O O . PHE A 1 86 ? -0.931 -3.388 9.098 1.00 91.31 86 PHE A O 1
ATOM 714 N N . MET A 1 87 ? -2.823 -2.333 8.538 1.00 88.06 87 MET A N 1
ATOM 715 C CA . MET A 1 87 ? -2.919 -1.562 9.782 1.00 88.06 87 MET A CA 1
ATOM 716 C C . MET A 1 87 ? -3.277 -2.419 11.004 1.00 88.06 87 MET A C 1
ATOM 718 O O . MET A 1 87 ? -3.043 -2.013 12.144 1.00 88.06 87 MET A O 1
ATOM 722 N N . LYS A 1 88 ? -3.867 -3.601 10.804 1.00 87.94 88 LYS A N 1
ATOM 723 C CA . LYS A 1 88 ? -4.327 -4.495 11.877 1.00 87.94 88 LYS A CA 1
ATOM 724 C C . LYS A 1 88 ? -3.376 -5.674 12.037 1.00 87.94 88 LYS A C 1
ATOM 726 O O . LYS A 1 88 ? -3.771 -6.828 11.887 1.00 87.94 88 LYS A O 1
ATOM 731 N N . GLN A 1 89 ? -2.131 -5.367 12.376 1.00 88.50 89 GLN A N 1
ATOM 732 C CA . GLN A 1 89 ? -1.067 -6.344 12.560 1.00 88.50 89 GLN A CA 1
ATOM 733 C C . GLN A 1 89 ? -0.402 -6.263 13.929 1.00 88.50 89 GLN A C 1
ATOM 735 O O . GLN A 1 89 ? -0.517 -5.277 14.656 1.00 88.50 89 GLN A O 1
ATOM 740 N N . ASN A 1 90 ? 0.332 -7.321 14.276 1.00 88.25 90 ASN A N 1
ATOM 741 C CA . ASN A 1 90 ? 1.275 -7.263 15.383 1.00 88.25 90 ASN A CA 1
ATOM 742 C C . ASN A 1 90 ? 2.546 -6.500 14.965 1.00 88.25 90 ASN A C 1
ATOM 744 O O . ASN A 1 90 ? 2.899 -6.461 13.791 1.00 88.25 90 ASN A O 1
ATOM 748 N N . GLN A 1 91 ? 3.275 -5.955 15.936 1.00 87.75 91 GLN A N 1
ATOM 749 C CA . GLN A 1 91 ? 4.464 -5.131 15.697 1.00 87.75 91 GLN A CA 1
ATOM 750 C C . GLN A 1 91 ? 5.536 -5.845 14.851 1.00 87.75 91 GLN A C 1
ATOM 752 O O . GLN A 1 91 ? 6.095 -5.251 13.936 1.00 87.75 9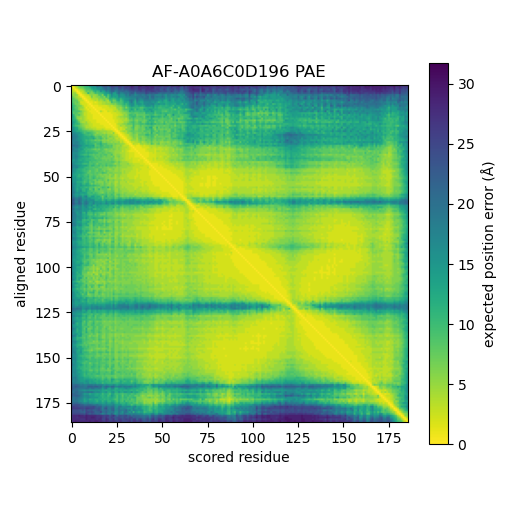1 GLN A O 1
ATOM 757 N N . VAL A 1 92 ? 5.791 -7.134 15.112 1.00 92.12 92 VAL A N 1
ATOM 758 C CA . VAL A 1 92 ? 6.796 -7.919 14.367 1.00 92.12 92 VAL A CA 1
ATOM 759 C C . VAL A 1 92 ? 6.394 -8.107 12.902 1.00 92.12 92 VAL A C 1
ATOM 761 O O . VAL A 1 92 ? 7.193 -7.855 12.005 1.00 92.12 92 VAL A O 1
ATOM 764 N N . THR A 1 93 ? 5.148 -8.518 12.647 1.00 91.31 93 THR A N 1
ATOM 765 C CA . THR A 1 93 ? 4.657 -8.733 11.277 1.00 91.31 93 THR A CA 1
ATOM 766 C C . THR A 1 93 ? 4.545 -7.421 10.512 1.00 91.31 93 THR A C 1
ATOM 768 O O . THR A 1 93 ? 4.791 -7.408 9.311 1.00 91.31 93 THR A O 1
ATOM 771 N N . PHE A 1 94 ? 4.251 -6.319 11.208 1.00 91.75 94 PHE A N 1
ATOM 772 C CA . PHE A 1 94 ? 4.194 -4.983 10.625 1.00 91.75 94 PHE A CA 1
ATOM 773 C C . PHE A 1 94 ? 5.560 -4.550 10.087 1.00 91.75 94 PHE A C 1
ATOM 775 O O . PHE A 1 94 ? 5.673 -4.210 8.911 1.00 91.75 94 PHE A O 1
ATOM 782 N N . TYR A 1 95 ? 6.619 -4.644 10.901 1.00 93.25 95 TYR A N 1
ATOM 783 C CA . TYR A 1 95 ? 7.969 -4.305 10.442 1.00 93.25 95 TYR A CA 1
ATOM 784 C C . TYR A 1 95 ? 8.456 -5.221 9.318 1.00 93.25 95 TYR A C 1
ATOM 786 O O . TYR A 1 95 ? 9.059 -4.735 8.362 1.00 93.25 95 TYR A O 1
ATOM 794 N N . LEU A 1 96 ? 8.146 -6.520 9.382 1.00 95.12 96 LEU A N 1
ATOM 795 C CA . LEU A 1 96 ? 8.474 -7.454 8.303 1.00 95.12 96 LEU A CA 1
ATOM 796 C C . LEU A 1 96 ? 7.739 -7.100 6.999 1.00 95.12 96 LEU A C 1
ATOM 798 O O . LEU A 1 96 ? 8.345 -7.122 5.931 1.00 95.12 96 LEU A O 1
ATOM 802 N N . SER A 1 97 ? 6.461 -6.720 7.086 1.00 94.19 97 SER A N 1
ATOM 803 C CA . SER A 1 97 ? 5.657 -6.307 5.929 1.00 94.19 97 SER A CA 1
ATOM 804 C C . SER A 1 97 ? 6.189 -5.016 5.301 1.00 94.19 97 SER A C 1
ATOM 806 O O . SER A 1 97 ? 6.247 -4.919 4.079 1.00 94.19 97 SER A O 1
ATOM 808 N N . ILE A 1 98 ? 6.633 -4.047 6.114 1.00 94.19 98 ILE A N 1
ATOM 809 C CA . ILE A 1 98 ? 7.286 -2.821 5.623 1.00 94.19 98 ILE A CA 1
ATOM 810 C C . ILE A 1 98 ? 8.593 -3.150 4.905 1.00 94.19 98 ILE A C 1
ATOM 812 O O . ILE A 1 98 ? 8.806 -2.673 3.794 1.00 94.19 98 ILE A O 1
ATOM 816 N N . ALA A 1 99 ? 9.463 -3.958 5.517 1.00 95.06 99 ALA A N 1
ATOM 817 C CA . ALA A 1 99 ? 10.738 -4.327 4.908 1.00 95.06 99 ALA A CA 1
ATOM 818 C C . ALA A 1 99 ? 10.524 -5.007 3.547 1.00 95.06 99 ALA A C 1
ATOM 820 O O . ALA A 1 99 ? 11.154 -4.630 2.561 1.00 95.06 99 ALA A O 1
ATOM 821 N N . LEU A 1 100 ? 9.568 -5.937 3.477 1.00 95.38 100 LEU A N 1
ATOM 822 C CA . LEU A 1 100 ? 9.209 -6.633 2.245 1.00 95.38 100 LEU A CA 1
ATOM 823 C C . LEU A 1 100 ? 8.648 -5.679 1.177 1.00 95.38 100 LEU A C 1
ATOM 825 O O . LEU A 1 100 ? 9.038 -5.771 0.015 1.00 95.38 100 LEU A O 1
ATOM 829 N N . LEU A 1 101 ? 7.790 -4.729 1.563 1.00 93.69 101 LEU A N 1
ATOM 830 C CA . LEU A 1 101 ? 7.251 -3.711 0.657 1.00 93.69 101 LEU A CA 1
ATOM 831 C C . LEU A 1 101 ? 8.362 -2.824 0.069 1.00 93.69 101 LEU A C 1
ATOM 833 O O . LEU A 1 101 ? 8.357 -2.541 -1.127 1.00 93.69 101 LEU A O 1
ATOM 837 N N . MET A 1 102 ? 9.347 -2.437 0.884 1.00 94.50 102 MET A N 1
ATOM 838 C CA . MET A 1 102 ? 10.509 -1.666 0.427 1.00 94.50 102 MET A CA 1
ATOM 839 C C . MET A 1 102 ? 11.373 -2.457 -0.561 1.00 94.50 102 MET A C 1
ATOM 841 O O . MET A 1 102 ? 11.863 -1.889 -1.541 1.00 94.50 102 MET A O 1
ATOM 845 N N . THR A 1 103 ? 11.537 -3.766 -0.345 1.00 94.56 103 THR A N 1
ATOM 846 C CA . THR A 1 103 ? 12.238 -4.650 -1.287 1.00 94.56 103 THR A CA 1
ATOM 847 C C . THR A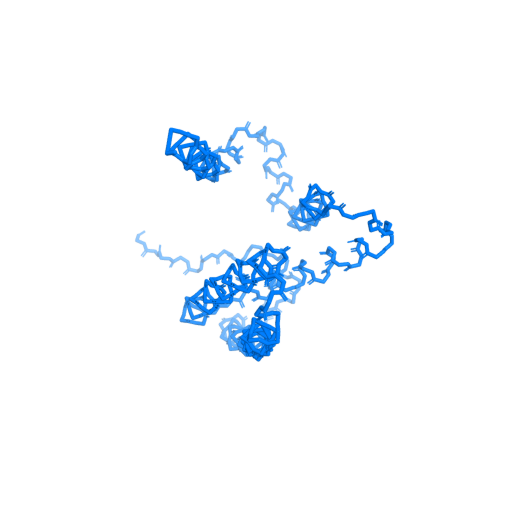 1 103 ? 11.487 -4.753 -2.612 1.00 94.56 103 THR A C 1
ATOM 849 O O . THR A 1 103 ? 12.102 -4.579 -3.661 1.00 94.56 103 THR A O 1
ATOM 852 N N . ILE A 1 104 ? 10.167 -4.964 -2.576 1.00 94.94 104 ILE A N 1
ATOM 853 C CA . ILE A 1 104 ? 9.310 -5.001 -3.774 1.00 94.94 104 ILE A CA 1
ATOM 854 C C . ILE A 1 104 ? 9.456 -3.704 -4.573 1.00 94.94 104 ILE A C 1
ATOM 856 O O . ILE A 1 104 ? 9.751 -3.747 -5.767 1.00 94.94 104 ILE A O 1
ATOM 860 N N . PHE A 1 105 ? 9.323 -2.555 -3.905 1.00 92.81 105 PHE A N 1
ATOM 861 C CA . PHE A 1 105 ? 9.446 -1.247 -4.545 1.00 92.81 105 PHE A CA 1
ATOM 862 C C . PHE A 1 105 ? 10.823 -1.045 -5.191 1.00 92.81 105 PHE A C 1
ATOM 864 O O . PHE A 1 105 ? 10.914 -0.624 -6.342 1.00 92.81 105 PHE A O 1
ATOM 871 N N . SER A 1 106 ? 11.895 -1.411 -4.485 1.00 93.50 106 SER A N 1
ATOM 872 C CA . SER A 1 106 ? 13.263 -1.314 -5.008 1.00 93.50 106 SER A CA 1
ATOM 873 C C . SER A 1 106 ? 13.458 -2.159 -6.271 1.00 93.50 106 SER A C 1
ATOM 875 O O . SER A 1 106 ? 14.006 -1.672 -7.256 1.00 93.50 106 SER A O 1
ATOM 877 N N . ILE A 1 107 ? 12.980 -3.409 -6.280 1.00 93.94 107 ILE A N 1
ATOM 878 C CA . ILE A 1 107 ? 13.091 -4.300 -7.447 1.00 93.94 107 ILE A CA 1
ATOM 879 C C . ILE A 1 107 ? 12.262 -3.765 -8.619 1.00 93.94 107 ILE A C 1
ATOM 881 O O . ILE A 1 107 ? 12.737 -3.775 -9.753 1.00 93.94 107 ILE A O 1
ATOM 885 N N . HIS A 1 108 ? 11.058 -3.251 -8.363 1.00 90.56 108 HIS A N 1
ATOM 886 C CA . HIS A 1 108 ? 10.222 -2.651 -9.403 1.00 90.56 108 HIS A CA 1
ATOM 887 C C . HIS A 1 108 ? 10.892 -1.426 -10.048 1.00 90.56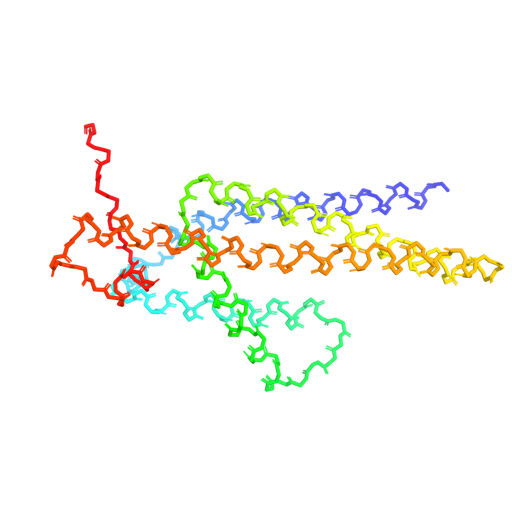 108 HIS A C 1
ATOM 889 O O . HIS A 1 108 ? 10.836 -1.249 -11.268 1.00 90.56 108 HIS A O 1
ATOM 895 N N . GLN A 1 109 ? 11.612 -0.631 -9.251 1.00 90.69 109 GLN A N 1
ATOM 896 C CA . GLN A 1 109 ? 12.406 0.485 -9.758 1.00 90.69 109 GLN A CA 1
ATOM 897 C C . GLN A 1 109 ? 13.547 0.013 -10.670 1.00 90.69 109 GLN A C 1
ATOM 899 O O . GLN A 1 109 ? 13.742 0.587 -11.741 1.00 90.69 109 GLN A O 1
ATOM 904 N N . TYR A 1 110 ? 14.260 -1.057 -10.302 1.00 92.88 110 TYR A N 1
ATOM 905 C CA . TYR A 1 110 ? 15.266 -1.667 -11.182 1.00 92.88 110 TYR A CA 1
ATOM 906 C C . TYR A 1 110 ? 14.646 -2.243 -12.459 1.00 92.88 110 TYR A C 1
ATOM 908 O O . TYR A 1 110 ? 15.204 -2.060 -13.537 1.00 92.88 110 TYR A O 1
ATOM 916 N N . SER A 1 111 ? 13.478 -2.883 -12.365 1.00 91.75 111 SER A N 1
ATOM 917 C CA . SER A 1 111 ? 12.748 -3.387 -13.536 1.00 91.75 111 SER A CA 1
ATOM 918 C C . SER A 1 111 ? 12.427 -2.253 -14.510 1.00 91.75 111 SER A C 1
ATOM 920 O O . SER A 1 111 ? 12.691 -2.365 -15.702 1.00 91.75 111 SER A O 1
ATOM 922 N N . THR A 1 112 ? 11.941 -1.124 -13.991 1.00 90.31 112 THR A N 1
ATOM 923 C CA . THR A 1 112 ? 11.631 0.072 -14.789 1.00 90.31 112 THR A CA 1
ATOM 924 C C . THR A 1 112 ? 12.889 0.682 -15.413 1.00 90.31 112 THR A C 1
ATOM 926 O O . THR A 1 112 ? 12.864 1.130 -16.556 1.00 90.31 112 THR A O 1
ATOM 929 N N . TYR A 1 113 ? 14.009 0.686 -14.685 1.00 91.00 113 TYR A N 1
ATOM 930 C CA . TYR A 1 113 ? 15.297 1.146 -15.202 1.00 91.00 113 TYR A CA 1
ATOM 931 C C . TYR A 1 113 ? 15.753 0.312 -16.407 1.00 91.00 113 TYR A C 1
ATOM 933 O O . TYR A 1 113 ? 15.987 0.876 -17.474 1.00 91.00 113 TYR A O 1
ATOM 941 N N . TYR A 1 114 ? 15.790 -1.019 -16.284 1.00 91.12 114 TYR A N 1
ATOM 942 C CA . TYR A 1 114 ? 16.179 -1.898 -17.394 1.00 91.12 114 TYR A CA 1
ATOM 943 C C . TYR A 1 114 ? 15.198 -1.843 -18.573 1.00 91.12 114 TYR A C 1
ATOM 945 O O . TYR A 1 114 ? 15.635 -1.897 -19.716 1.00 91.12 114 TYR A O 1
ATOM 953 N N . GLN A 1 115 ? 13.896 -1.658 -18.324 1.00 90.12 115 GLN A N 1
ATOM 954 C CA . GLN A 1 115 ? 12.903 -1.434 -19.385 1.00 90.12 115 GLN A CA 1
ATOM 955 C C . GLN A 1 115 ? 13.162 -0.153 -20.186 1.00 90.12 115 GLN A C 1
ATOM 957 O O . GLN A 1 115 ? 12.808 -0.091 -21.360 1.00 90.12 115 GLN A O 1
ATOM 962 N N . ASN A 1 116 ? 13.723 0.885 -19.564 1.00 89.56 116 ASN A N 1
ATOM 963 C CA . ASN A 1 116 ? 14.070 2.115 -20.270 1.00 89.56 116 ASN A CA 1
ATOM 964 C C . ASN A 1 116 ? 15.383 1.963 -21.044 1.00 89.56 116 ASN A C 1
ATOM 966 O O . ASN A 1 116 ? 15.429 2.390 -22.190 1.00 89.56 116 ASN A O 1
ATOM 970 N N . LEU A 1 117 ? 16.390 1.282 -20.481 1.00 89.56 117 LEU A N 1
ATOM 971 C CA . LEU A 1 117 ? 17.630 0.962 -21.205 1.00 89.56 117 LEU A CA 1
ATOM 972 C C . LEU A 1 117 ? 17.357 0.108 -22.450 1.00 89.56 117 LEU A C 1
ATOM 974 O O . LEU A 1 117 ? 17.843 0.427 -23.528 1.00 89.56 117 LEU A O 1
ATOM 978 N N . ALA A 1 118 ? 16.499 -0.909 -22.335 1.00 88.75 118 ALA A N 1
ATOM 979 C CA . ALA A 1 118 ? 16.123 -1.769 -23.459 1.00 88.75 118 ALA A CA 1
ATOM 980 C C . ALA A 1 118 ? 15.453 -1.014 -24.625 1.00 88.75 118 ALA A C 1
ATOM 982 O O . ALA A 1 118 ? 15.456 -1.500 -25.751 1.00 88.75 118 ALA A O 1
ATOM 983 N N . LYS A 1 119 ? 14.857 0.160 -24.368 1.00 86.81 119 LYS A N 1
ATOM 984 C CA . LYS A 1 119 ? 14.275 1.022 -25.414 1.00 86.81 119 LYS A CA 1
ATOM 985 C C . LYS A 1 119 ? 15.315 1.907 -26.099 1.00 86.81 119 LYS A C 1
ATOM 987 O O . LYS A 1 119 ? 15.035 2.416 -27.178 1.00 86.81 119 LYS A O 1
ATOM 992 N N . GLU A 1 120 ? 16.452 2.148 -25.453 1.00 86.62 120 GLU A N 1
ATOM 993 C CA . GLU A 1 120 ? 17.539 2.980 -25.974 1.00 86.62 120 GLU A CA 1
ATOM 994 C C . GLU A 1 120 ? 18.582 2.138 -26.731 1.00 86.62 120 GLU A C 1
ATOM 996 O O . GLU A 1 120 ? 19.132 2.608 -27.725 1.00 86.62 120 GLU A O 1
ATOM 1001 N N . GLU A 1 121 ? 18.819 0.891 -26.307 1.00 83.44 121 GLU A N 1
ATOM 1002 C CA . GLU A 1 121 ? 19.855 -0.005 -26.844 1.00 83.44 121 GLU A CA 1
ATOM 1003 C C . GLU A 1 121 ? 19.238 -1.223 -27.568 1.00 83.44 121 GLU A C 1
ATOM 1005 O O . GLU A 1 121 ? 19.093 -2.307 -27.000 1.00 83.44 121 GLU A O 1
ATOM 1010 N N . GLU A 1 122 ? 18.870 -1.049 -28.847 1.00 75.69 122 GLU A N 1
ATOM 1011 C CA . GLU A 1 122 ? 18.169 -2.081 -29.640 1.00 75.69 122 GLU A CA 1
ATOM 1012 C C . GLU A 1 122 ? 18.997 -3.361 -29.909 1.00 75.69 122 GLU A C 1
ATOM 1014 O O . GLU A 1 122 ? 18.424 -4.424 -30.151 1.00 75.69 122 GLU A O 1
ATOM 1019 N N . GLU A 1 123 ? 20.332 -3.302 -29.845 1.00 77.38 123 GLU A N 1
ATOM 1020 C CA . GLU A 1 123 ? 21.206 -4.453 -30.143 1.00 77.38 123 GLU A CA 1
ATOM 1021 C C . GLU A 1 123 ? 21.203 -5.532 -29.037 1.00 77.38 123 GLU A C 1
ATOM 1023 O O . GLU A 1 123 ? 21.434 -6.705 -29.334 1.00 77.38 123 GLU A O 1
ATOM 1028 N N . ASP A 1 124 ? 20.846 -5.179 -27.795 1.00 79.00 124 ASP A N 1
ATOM 1029 C CA . ASP A 1 124 ? 20.906 -6.064 -26.616 1.00 79.00 124 ASP A CA 1
ATOM 1030 C C . ASP A 1 124 ? 19.526 -6.366 -25.990 1.00 79.00 124 ASP A C 1
ATOM 1032 O O . ASP A 1 124 ? 19.429 -6.869 -24.865 1.00 79.00 124 ASP A O 1
ATOM 1036 N N . ILE A 1 125 ? 18.431 -6.125 -26.725 1.00 84.50 125 ILE A N 1
ATOM 1037 C CA . ILE A 1 125 ? 17.042 -6.294 -26.242 1.00 84.50 125 ILE A CA 1
ATOM 1038 C C . ILE A 1 125 ? 16.823 -7.660 -25.575 1.00 84.50 125 ILE A C 1
ATOM 1040 O O . ILE A 1 125 ? 16.270 -7.745 -24.476 1.00 84.50 125 ILE A O 1
ATOM 1044 N N . HIS A 1 126 ? 17.313 -8.739 -26.194 1.00 85.00 126 HIS A N 1
ATOM 1045 C CA . HIS A 1 126 ? 17.148 -10.091 -25.656 1.00 85.00 126 HIS A CA 1
ATOM 1046 C C . HIS A 1 126 ? 17.815 -10.282 -24.286 1.00 85.00 126 HIS A C 1
ATOM 1048 O O . HIS A 1 126 ? 17.298 -11.031 -23.453 1.00 85.00 126 HIS A O 1
ATOM 1054 N N . HIS A 1 127 ? 18.945 -9.619 -24.028 1.00 87.94 127 HIS A N 1
ATOM 1055 C CA . HIS A 1 127 ? 19.606 -9.677 -22.729 1.00 87.94 127 HIS A CA 1
ATOM 1056 C C . HIS A 1 127 ? 18.752 -8.985 -21.660 1.00 87.94 127 HIS A C 1
ATOM 1058 O O . HIS A 1 127 ? 18.456 -9.587 -20.622 1.00 87.94 127 HIS A O 1
ATOM 1064 N N . TYR A 1 128 ? 18.277 -7.769 -21.939 1.00 89.00 128 TYR A N 1
ATOM 1065 C CA . TYR A 1 128 ? 17.456 -7.000 -21.004 1.00 89.00 128 TYR A CA 1
ATOM 1066 C C . TYR A 1 128 ? 16.109 -7.660 -20.707 1.00 89.00 128 TYR A C 1
ATOM 1068 O O . TYR A 1 128 ? 15.718 -7.719 -19.540 1.00 89.00 128 TYR A O 1
ATOM 1076 N N . ASP A 1 129 ? 15.449 -8.249 -21.705 1.00 89.62 129 ASP A N 1
ATOM 1077 C CA . ASP A 1 129 ? 14.178 -8.957 -21.519 1.00 89.62 129 ASP A CA 1
ATOM 1078 C C . ASP A 1 129 ? 14.294 -10.101 -20.505 1.00 89.62 129 ASP A C 1
ATOM 1080 O O . ASP A 1 129 ? 13.424 -10.277 -19.645 1.00 89.62 129 ASP A O 1
ATOM 1084 N N . THR A 1 130 ? 15.395 -10.861 -20.540 1.00 92.00 130 THR A N 1
ATOM 1085 C CA . THR A 1 130 ? 15.608 -11.947 -19.569 1.00 92.00 130 THR A CA 1
ATOM 1086 C C . THR A 1 130 ? 15.814 -11.429 -18.146 1.00 92.00 130 THR A C 1
ATOM 1088 O O . THR A 1 130 ? 15.359 -12.063 -17.189 1.00 92.00 130 THR A O 1
ATOM 1091 N N . ILE A 1 131 ? 16.468 -10.275 -17.982 1.00 92.00 131 ILE A N 1
ATOM 1092 C CA . ILE A 1 131 ? 16.649 -9.622 -16.681 1.00 92.00 131 ILE A CA 1
ATOM 1093 C C . ILE A 1 131 ? 15.301 -9.111 -16.169 1.00 92.00 131 ILE A C 1
ATOM 1095 O O . ILE A 1 131 ? 14.925 -9.421 -15.037 1.00 92.00 131 ILE A O 1
ATOM 1099 N N . ILE A 1 132 ? 14.547 -8.396 -17.007 1.00 92.75 132 ILE A N 1
ATOM 1100 C CA . ILE A 1 132 ? 13.233 -7.833 -16.672 1.00 92.75 132 ILE A CA 1
ATOM 1101 C C . ILE A 1 132 ? 12.275 -8.948 -16.243 1.00 92.75 132 ILE A C 1
ATOM 1103 O O . ILE A 1 132 ? 11.705 -8.873 -15.157 1.00 92.75 132 ILE A O 1
ATOM 1107 N N . GLN A 1 133 ? 12.181 -10.044 -17.004 1.00 94.75 133 GLN A N 1
ATOM 1108 C CA . GLN A 1 133 ? 11.326 -11.179 -16.637 1.00 94.75 133 GLN A CA 1
ATOM 1109 C C . GLN A 1 133 ? 11.697 -11.798 -15.284 1.00 94.75 133 GLN A C 1
ATOM 1111 O O . GLN A 1 133 ? 10.815 -12.177 -14.508 1.00 94.75 133 GLN A O 1
ATOM 1116 N N . ARG A 1 134 ? 12.993 -11.913 -14.967 1.00 94.94 134 ARG A N 1
ATOM 1117 C CA . ARG A 1 134 ? 13.440 -12.421 -13.659 1.00 94.94 134 ARG A CA 1
ATOM 1118 C C . ARG A 1 134 ? 13.053 -11.472 -12.529 1.00 94.94 134 ARG A C 1
ATOM 1120 O O . ARG A 1 134 ? 12.591 -11.942 -11.487 1.00 94.94 134 ARG A O 1
ATOM 1127 N N . LEU A 1 135 ? 13.212 -10.164 -12.729 1.00 94.88 135 LEU A N 1
ATOM 1128 C CA . LEU A 1 135 ? 12.821 -9.148 -11.751 1.00 94.88 135 LEU A CA 1
ATOM 1129 C C . LEU A 1 135 ? 11.303 -9.158 -11.528 1.00 94.88 135 LEU A C 1
ATOM 1131 O O . LEU A 1 135 ? 10.867 -9.247 -10.383 1.00 94.88 135 LEU A O 1
ATOM 1135 N N . GLU A 1 136 ? 10.500 -9.171 -12.591 1.00 94.50 136 GLU A N 1
ATOM 1136 C CA . GLU A 1 136 ? 9.034 -9.207 -12.512 1.00 94.50 136 GLU A CA 1
ATOM 1137 C C . GLU A 1 136 ? 8.509 -10.485 -11.848 1.00 94.50 136 GLU A C 1
ATOM 1139 O O . GLU A 1 136 ? 7.616 -10.426 -11.000 1.00 94.50 136 GLU A O 1
ATOM 1144 N N . ASN A 1 137 ? 9.088 -11.647 -12.165 1.00 95.81 137 ASN A N 1
ATOM 1145 C CA . ASN A 1 137 ? 8.734 -12.896 -11.490 1.00 95.81 137 ASN A CA 1
ATOM 1146 C C . ASN A 1 137 ? 9.102 -12.857 -10.003 1.00 95.81 137 ASN A C 1
ATOM 1148 O O . ASN A 1 137 ? 8.327 -13.325 -9.167 1.00 95.81 137 ASN A O 1
ATOM 1152 N N . THR A 1 138 ? 10.249 -12.265 -9.661 1.00 95.81 138 THR A N 1
ATOM 1153 C CA . THR A 1 138 ? 10.659 -12.079 -8.263 1.00 95.81 138 THR A CA 1
ATOM 1154 C C . THR A 1 138 ? 9.679 -11.165 -7.530 1.00 95.81 138 THR A C 1
ATOM 1156 O O . THR A 1 138 ? 9.210 -11.527 -6.453 1.00 95.81 138 THR A O 1
ATOM 1159 N N . VAL A 1 139 ? 9.300 -10.029 -8.128 1.00 95.31 139 VAL A N 1
ATOM 1160 C CA . VAL A 1 139 ? 8.277 -9.118 -7.585 1.00 95.31 139 VAL A CA 1
ATOM 1161 C C . VAL A 1 139 ? 6.973 -9.866 -7.343 1.00 95.31 139 VAL A C 1
ATOM 1163 O O . VAL A 1 139 ? 6.467 -9.835 -6.226 1.00 95.31 139 VAL A O 1
ATOM 1166 N N . ARG A 1 140 ? 6.480 -10.622 -8.328 1.00 95.81 140 ARG A N 1
ATOM 1167 C CA . ARG A 1 140 ? 5.224 -11.375 -8.213 1.00 95.81 140 ARG A CA 1
ATOM 1168 C C . ARG A 1 140 ? 5.244 -12.370 -7.049 1.00 95.81 140 ARG A C 1
ATOM 1170 O O . ARG A 1 140 ? 4.271 -12.475 -6.305 1.00 95.81 140 ARG A O 1
ATOM 1177 N N . VAL A 1 141 ? 6.351 -13.093 -6.857 1.00 97.06 141 VAL A N 1
ATOM 1178 C CA . VAL A 1 141 ? 6.513 -14.020 -5.721 1.00 97.06 141 VAL A CA 1
ATOM 1179 C C . VAL A 1 141 ? 6.531 -13.265 -4.388 1.00 97.06 141 VAL A C 1
ATOM 1181 O O . VAL A 1 141 ? 5.883 -13.694 -3.428 1.00 97.06 141 VAL A O 1
ATOM 1184 N N . LEU A 1 142 ? 7.233 -12.131 -4.315 1.00 96.25 142 LEU A N 1
ATOM 1185 C CA . LEU A 1 142 ? 7.296 -11.304 -3.109 1.00 96.25 142 LEU A CA 1
ATOM 1186 C C . LEU A 1 142 ? 5.942 -10.662 -2.776 1.00 96.25 142 LEU A C 1
ATOM 1188 O O . LEU A 1 142 ? 5.572 -10.628 -1.606 1.00 96.25 142 LEU A O 1
ATOM 1192 N N . GLU A 1 143 ? 5.171 -10.220 -3.769 1.00 94.88 143 GLU A N 1
ATOM 1193 C CA . GLU A 1 143 ? 3.815 -9.682 -3.597 1.00 94.88 143 GLU A CA 1
ATOM 1194 C C . GLU A 1 143 ? 2.856 -10.731 -3.028 1.00 94.88 143 GLU A C 1
ATOM 1196 O O . GLU A 1 143 ? 2.149 -10.466 -2.054 1.00 94.88 143 GLU A O 1
ATOM 1201 N N . VAL A 1 144 ? 2.869 -11.953 -3.572 1.00 96.38 144 VAL A N 1
ATOM 1202 C CA . VAL A 1 144 ? 2.070 -13.067 -3.032 1.00 96.38 144 VAL A CA 1
ATOM 1203 C C . VAL A 1 144 ? 2.496 -13.384 -1.598 1.00 96.38 144 VAL A C 1
ATOM 1205 O O . VAL A 1 144 ? 1.649 -13.557 -0.719 1.00 96.38 144 VAL A O 1
ATOM 1208 N N . THR A 1 145 ? 3.804 -13.396 -1.335 1.00 95.88 145 THR A N 1
ATOM 1209 C CA . THR A 1 145 ? 4.353 -13.605 0.012 1.00 95.88 145 THR A CA 1
ATOM 1210 C C . THR A 1 145 ? 3.902 -12.506 0.977 1.00 95.88 145 THR A C 1
ATOM 1212 O O . THR A 1 145 ? 3.511 -12.807 2.106 1.00 95.88 145 THR A O 1
ATOM 1215 N N . LEU A 1 146 ? 3.886 -11.245 0.534 1.00 95.81 146 LEU A N 1
ATOM 1216 C CA . LEU A 1 146 ? 3.393 -10.112 1.310 1.00 95.81 146 LEU A CA 1
ATOM 1217 C C . LEU A 1 146 ? 1.919 -10.306 1.652 1.00 95.81 146 LEU A C 1
ATOM 1219 O O . LEU A 1 146 ? 1.568 -10.221 2.822 1.00 95.81 146 LEU A O 1
ATOM 1223 N N . ILE A 1 147 ? 1.066 -10.636 0.681 1.00 95.12 147 ILE A N 1
ATOM 1224 C CA . ILE A 1 147 ? -0.367 -10.867 0.923 1.00 95.12 147 ILE A CA 1
ATOM 1225 C C . ILE A 1 147 ? -0.576 -11.979 1.961 1.00 95.12 147 ILE A C 1
ATOM 1227 O O . ILE A 1 147 ? -1.352 -11.801 2.902 1.00 95.12 147 ILE A O 1
ATOM 1231 N N . ILE A 1 148 ? 0.146 -13.098 1.845 1.00 95.69 148 ILE A N 1
ATOM 1232 C CA . ILE A 1 148 ? 0.081 -14.201 2.816 1.00 95.69 148 ILE A CA 1
ATOM 1233 C C . ILE A 1 148 ? 0.497 -13.718 4.210 1.00 95.69 148 ILE A C 1
ATOM 1235 O O . ILE A 1 148 ? -0.209 -13.972 5.191 1.00 95.69 148 ILE A O 1
ATOM 1239 N N . LEU A 1 149 ? 1.602 -12.976 4.308 1.00 95.38 149 LEU A N 1
ATOM 1240 C CA . LEU A 1 149 ? 2.060 -12.386 5.562 1.00 95.38 149 LEU A CA 1
ATOM 1241 C C . LEU A 1 149 ? 1.018 -11.423 6.144 1.00 95.38 149 LEU A C 1
ATOM 1243 O O . LEU A 1 149 ? 0.799 -11.432 7.358 1.00 95.38 149 LEU A O 1
ATOM 1247 N N . LEU A 1 150 ? 0.341 -10.635 5.300 1.00 95.00 150 LEU A N 1
ATOM 1248 C CA . LEU A 1 150 ? -0.701 -9.709 5.733 1.00 95.00 150 LEU A CA 1
ATOM 1249 C C . LEU A 1 150 ? -1.872 -10.434 6.383 1.00 95.00 150 LEU A C 1
ATOM 1251 O O . LEU A 1 150 ? -2.302 -10.064 7.479 1.00 95.00 150 LEU A O 1
ATOM 1255 N N . VAL A 1 151 ? -2.340 -11.497 5.734 1.00 94.62 151 VAL A N 1
ATOM 1256 C CA . VAL A 1 151 ? -3.439 -12.332 6.218 1.00 94.62 151 VAL A CA 1
ATOM 1257 C C . VAL A 1 151 ? -3.052 -13.039 7.519 1.00 94.62 151 VAL A C 1
ATOM 1259 O O . VAL A 1 151 ? -3.779 -12.935 8.508 1.00 94.62 151 VAL A O 1
ATOM 1262 N N . ILE A 1 152 ? -1.889 -13.697 7.572 1.00 94.38 152 ILE A N 1
ATOM 1263 C CA . ILE A 1 152 ? -1.420 -14.409 8.773 1.00 94.38 152 ILE A CA 1
ATOM 1264 C C . ILE A 1 152 ? -1.201 -13.435 9.938 1.00 94.38 152 ILE A C 1
ATOM 1266 O O . ILE A 1 152 ? -1.660 -13.684 11.057 1.00 94.38 152 ILE A O 1
ATOM 1270 N N . GLY A 1 153 ? -0.538 -12.304 9.688 1.00 93.69 153 GLY A N 1
ATOM 1271 C CA . GLY A 1 153 ? -0.274 -11.283 10.700 1.00 93.69 153 GLY A CA 1
ATOM 1272 C C . GLY A 1 153 ? -1.561 -10.709 11.287 1.00 93.69 153 GLY A C 1
ATOM 1273 O O . GLY A 1 153 ? -1.676 -10.559 12.509 1.00 93.69 153 GLY A O 1
ATOM 1274 N N . ASN A 1 154 ? -2.562 -10.474 10.439 1.00 92.38 154 ASN A N 1
ATOM 1275 C CA . ASN A 1 154 ? -3.881 -10.048 10.878 1.00 92.38 154 ASN A CA 1
ATOM 1276 C C . ASN A 1 154 ? -4.604 -11.124 11.701 1.00 92.38 154 ASN A C 1
ATOM 1278 O O . ASN A 1 154 ? -5.144 -10.812 12.762 1.00 92.38 154 ASN A O 1
ATOM 1282 N N . MET A 1 155 ? -4.564 -12.392 11.280 1.00 92.06 155 MET A N 1
ATOM 1283 C CA . MET A 1 155 ? -5.175 -13.503 12.019 1.00 92.06 155 MET A CA 1
ATOM 1284 C C . MET A 1 155 ? -4.582 -13.656 13.424 1.00 92.06 155 MET A C 1
ATOM 1286 O O . MET A 1 155 ? -5.329 -13.784 14.397 1.00 92.06 155 MET A O 1
ATOM 1290 N N . ILE A 1 156 ? -3.254 -13.594 13.561 1.00 91.31 156 ILE A N 1
ATOM 1291 C CA . ILE A 1 156 ? -2.575 -13.655 14.866 1.00 91.31 156 ILE A CA 1
ATOM 1292 C C . ILE A 1 156 ? -3.006 -12.474 15.745 1.00 91.31 156 ILE A C 1
ATOM 1294 O O . ILE A 1 156 ? -3.343 -12.651 16.922 1.00 91.31 156 ILE A O 1
ATOM 1298 N N . TYR A 1 157 ? -3.037 -11.266 15.178 1.00 90.12 157 TYR A N 1
ATOM 1299 C CA . TYR A 1 157 ? -3.460 -10.065 15.894 1.00 90.12 157 TYR A CA 1
ATOM 1300 C C . TYR A 1 157 ? -4.926 -10.149 16.348 1.00 90.12 157 TYR A C 1
ATOM 1302 O O . TYR A 1 157 ? -5.249 -9.847 17.501 1.00 90.12 157 TYR A O 1
ATOM 1310 N N . LEU A 1 158 ? -5.806 -10.640 15.479 1.00 89.25 158 LEU A N 1
ATOM 1311 C CA . LEU A 1 158 ? -7.215 -10.881 15.763 1.00 89.25 158 LEU A CA 1
ATOM 1312 C C . LEU A 1 158 ? -7.399 -11.899 16.893 1.00 89.25 158 LEU A C 1
ATOM 1314 O O . LEU A 1 158 ? -8.185 -11.662 17.810 1.00 89.25 158 LEU A O 1
ATOM 1318 N N . GLN A 1 159 ? -6.658 -13.010 16.879 1.00 88.94 159 GLN A N 1
ATOM 1319 C CA . GLN A 1 159 ? -6.699 -14.000 17.958 1.00 88.94 159 GLN A CA 1
ATOM 1320 C C . GLN A 1 159 ? -6.279 -13.393 19.301 1.00 88.94 159 GLN A C 1
ATOM 1322 O O . GLN A 1 159 ? -6.935 -13.642 20.317 1.00 88.94 159 GLN A O 1
ATOM 1327 N N . LYS A 1 160 ? -5.222 -12.570 19.319 1.00 86.56 160 LYS A N 1
ATOM 1328 C CA . LYS A 1 160 ? -4.762 -11.863 20.525 1.00 86.56 160 LYS A CA 1
ATOM 1329 C C . LYS A 1 160 ? -5.848 -10.935 21.073 1.00 86.56 160 LYS A C 1
ATOM 1331 O O . LYS A 1 160 ? -6.210 -11.036 22.244 1.00 86.56 160 LYS A O 1
ATOM 1336 N N . GLN A 1 161 ? -6.429 -10.106 20.212 1.00 85.38 161 GLN A N 1
ATOM 1337 C CA . GLN A 1 161 ? -7.508 -9.185 20.570 1.00 85.38 161 GLN A CA 1
ATOM 1338 C C . GLN A 1 161 ? -8.771 -9.919 21.047 1.00 85.38 161 GLN A C 1
ATOM 1340 O O . GLN A 1 161 ? -9.387 -9.550 22.048 1.00 85.38 161 GLN A O 1
ATOM 1345 N N . ARG A 1 162 ? -9.130 -11.037 20.412 1.00 84.69 162 ARG A N 1
ATOM 1346 C CA . ARG A 1 162 ? -10.267 -11.860 20.840 1.00 84.69 162 ARG A CA 1
ATOM 1347 C C . ARG A 1 162 ? -10.044 -12.488 22.218 1.00 84.69 162 ARG A C 1
ATOM 1349 O O . ARG A 1 162 ? -10.975 -12.519 23.022 1.00 84.69 162 ARG A O 1
ATOM 1356 N N . LYS A 1 163 ? -8.825 -12.951 22.524 1.00 85.00 163 LYS A N 1
ATOM 1357 C CA . LYS A 1 163 ? -8.465 -13.469 23.860 1.00 85.00 163 LYS A CA 1
ATOM 1358 C C . LYS A 1 163 ? -8.542 -12.386 24.937 1.00 85.00 163 LYS A C 1
ATOM 1360 O O . LYS A 1 163 ? -8.963 -12.676 26.054 1.00 85.00 163 LYS A O 1
ATOM 1365 N N . GLU A 1 164 ? -8.168 -11.156 24.602 1.00 83.31 164 GLU A N 1
ATOM 1366 C CA . GLU A 1 164 ? -8.119 -10.040 25.544 1.00 83.31 164 GLU A CA 1
ATOM 1367 C C . GLU A 1 164 ? -9.504 -9.468 25.881 1.00 83.31 164 GLU A C 1
ATOM 1369 O O . GLU A 1 164 ? -9.799 -9.196 27.047 1.00 83.31 164 GLU A O 1
ATOM 1374 N N . TYR A 1 165 ? -10.369 -9.309 24.878 1.00 81.19 165 TYR A N 1
ATOM 1375 C CA . TYR A 1 165 ? -11.691 -8.700 25.054 1.00 81.19 165 TYR A CA 1
ATOM 1376 C C . TYR A 1 165 ? -12.814 -9.733 25.240 1.00 81.19 165 TYR A C 1
ATOM 1378 O O . TYR A 1 165 ? -13.903 -9.370 25.693 1.00 81.19 165 TYR A O 1
ATOM 1386 N N . LYS A 1 166 ? -12.559 -11.025 24.971 1.00 82.94 166 LYS A N 1
ATOM 1387 C CA . LYS A 1 166 ? -13.482 -12.165 25.153 1.00 82.94 166 LYS A CA 1
ATOM 1388 C C . LYS A 1 166 ? -14.916 -11.820 24.716 1.00 82.94 166 LYS A C 1
ATOM 1390 O O . LYS A 1 166 ? -15.161 -11.545 23.547 1.00 82.94 166 LYS A O 1
ATOM 1395 N N . LYS A 1 167 ? -15.861 -11.795 25.667 1.00 73.69 167 LYS A N 1
ATOM 1396 C CA . LYS A 1 167 ? -17.296 -11.539 25.448 1.00 73.69 167 LYS A CA 1
ATOM 1397 C C . LYS A 1 167 ? -17.624 -10.098 25.024 1.00 73.69 167 LYS A C 1
ATOM 1399 O O . LYS A 1 167 ? -18.734 -9.849 24.579 1.00 73.69 167 LYS A O 1
ATOM 1404 N N . LYS A 1 168 ? -16.689 -9.150 25.164 1.00 78.44 168 LYS A N 1
ATOM 1405 C CA . LYS A 1 168 ? -16.851 -7.749 24.733 1.00 78.44 168 LYS A CA 1
ATOM 1406 C C . LYS A 1 168 ? -16.316 -7.491 23.319 1.00 78.44 168 LYS A C 1
ATOM 1408 O O . LYS A 1 168 ? -16.359 -6.354 22.860 1.00 78.44 168 LYS A O 1
ATOM 1413 N N . PHE A 1 169 ? -15.798 -8.514 22.635 1.00 77.81 169 PHE A N 1
ATOM 1414 C CA . PHE A 1 169 ? -15.275 -8.370 21.281 1.00 77.81 169 PHE A CA 1
ATOM 1415 C C . PHE A 1 169 ? -16.409 -8.122 20.274 1.00 77.81 169 PHE A C 1
ATOM 1417 O O . PHE A 1 169 ? -17.340 -8.921 20.175 1.00 77.81 169 PHE A O 1
ATOM 1424 N N . LYS A 1 170 ? -16.313 -7.030 19.509 1.00 78.75 170 LYS A N 1
ATOM 1425 C CA . LYS A 1 170 ? -17.226 -6.691 18.408 1.00 78.75 170 LYS A CA 1
ATOM 1426 C C . LYS A 1 170 ? -16.428 -6.523 17.114 1.00 78.75 170 LYS A C 1
ATOM 1428 O O . LYS A 1 170 ? -15.444 -5.787 17.103 1.00 78.75 170 LYS A O 1
ATOM 1433 N N . TRP A 1 171 ? -16.875 -7.157 16.029 1.00 76.00 171 TRP A N 1
ATOM 1434 C CA . TRP A 1 171 ? -16.194 -7.137 14.724 1.00 76.00 171 TRP A CA 1
ATOM 1435 C C . TRP A 1 171 ? -16.093 -5.739 14.112 1.00 76.00 171 TRP A C 1
ATOM 1437 O O . TRP A 1 171 ? -15.018 -5.335 13.672 1.00 76.00 171 TRP A O 1
ATOM 1447 N N . GLU A 1 172 ? -17.182 -4.974 14.167 1.00 71.81 172 GLU A N 1
ATOM 1448 C CA . GLU A 1 172 ? -17.219 -3.586 13.694 1.00 71.81 172 GLU A CA 1
ATOM 1449 C C . GLU A 1 172 ? -16.217 -2.715 14.453 1.00 71.81 172 GLU A C 1
ATOM 1451 O O . GLU A 1 172 ? -15.460 -1.954 13.859 1.00 71.81 172 GLU A O 1
ATOM 1456 N N . SER A 1 173 ? -16.134 -2.890 15.774 1.00 74.25 173 SER A N 1
ATOM 1457 C CA . SER A 1 173 ? -15.175 -2.156 16.602 1.00 74.25 173 SER A CA 1
ATOM 1458 C C . SER A 1 173 ? -13.728 -2.570 16.335 1.00 74.25 173 SER A C 1
ATOM 1460 O O . SER A 1 173 ? -12.827 -1.763 16.534 1.00 74.25 173 SER A O 1
ATOM 1462 N N . PHE A 1 174 ? -13.482 -3.808 15.904 1.00 78.69 174 PHE A N 1
ATOM 1463 C CA . PHE A 1 174 ? -12.131 -4.289 15.641 1.00 78.69 174 PHE A CA 1
ATOM 1464 C C . PHE A 1 174 ? -11.566 -3.735 14.332 1.00 78.69 174 PHE A C 1
ATOM 1466 O O . PHE A 1 174 ? -10.452 -3.210 14.340 1.00 78.69 174 PHE A O 1
ATOM 1473 N N . TYR A 1 175 ? -12.314 -3.831 13.230 1.00 78.88 175 TYR A N 1
ATOM 1474 C CA . TYR A 1 175 ? -11.853 -3.337 11.929 1.00 78.88 175 TYR A CA 1
ATOM 1475 C C . TYR A 1 175 ? -12.064 -1.836 11.784 1.00 78.88 175 TYR A C 1
ATOM 1477 O O . TYR A 1 175 ? -11.133 -1.128 11.410 1.00 78.88 175 TYR A O 1
ATOM 1485 N N . PHE A 1 176 ? -13.244 -1.341 12.159 1.00 74.56 176 PHE A N 1
ATOM 1486 C CA . PHE A 1 176 ? -13.621 0.047 11.927 1.00 74.56 176 PHE A CA 1
ATOM 1487 C C . PHE A 1 176 ? -13.498 0.931 13.164 1.00 74.56 176 PHE A C 1
ATOM 1489 O O . PHE A 1 176 ? -13.407 2.142 13.015 1.00 74.56 176 PHE A O 1
ATOM 1496 N N . GLY A 1 177 ? -13.458 0.366 14.371 1.00 66.69 177 GLY A N 1
ATOM 1497 C CA . GLY A 1 177 ? -13.337 1.135 15.608 1.00 66.69 177 GLY A CA 1
ATOM 1498 C C . GLY A 1 177 ? -11.906 1.555 15.954 1.00 66.69 177 GLY A C 1
ATOM 1499 O O . GLY A 1 177 ? -10.911 0.919 15.588 1.00 66.69 177 GLY A O 1
ATOM 1500 N N . THR A 1 178 ? -11.807 2.636 16.726 1.00 60.84 178 THR A N 1
ATOM 1501 C CA . THR A 1 178 ? -10.591 3.003 17.451 1.00 60.84 178 THR A CA 1
ATOM 1502 C C . THR A 1 178 ? -10.535 2.154 18.715 1.00 60.84 178 THR A C 1
ATOM 1504 O O . THR A 1 178 ? -11.253 2.438 19.672 1.00 60.84 178 THR A O 1
ATOM 1507 N N . ASN A 1 179 ? -9.726 1.093 18.733 1.00 56.00 179 ASN A N 1
ATOM 1508 C CA . ASN A 1 179 ? -9.456 0.388 19.985 1.00 56.00 179 ASN A CA 1
ATOM 1509 C C . ASN A 1 179 ? -8.718 1.376 20.898 1.00 56.00 179 ASN A C 1
ATOM 1511 O O . ASN A 1 179 ? -7.601 1.760 20.542 1.00 56.00 179 ASN A O 1
ATOM 1515 N N . PRO A 1 180 ? -9.295 1.822 22.030 1.00 53.06 180 PRO A N 1
ATOM 1516 C CA . PRO A 1 180 ? -8.506 2.576 22.986 1.00 53.06 180 PRO A CA 1
ATOM 1517 C C . PRO A 1 180 ? -7.352 1.667 23.398 1.00 53.06 180 PRO A C 1
ATOM 1519 O O . PRO A 1 180 ? -7.580 0.521 23.799 1.00 53.06 180 PRO A O 1
ATOM 1522 N N . CYS A 1 181 ? -6.114 2.144 23.250 1.00 57.38 181 CYS A N 1
ATOM 1523 C CA . CYS A 1 181 ? -4.970 1.447 23.816 1.00 57.38 181 CYS A CA 1
ATOM 1524 C C . CYS A 1 181 ? -5.314 1.152 25.274 1.00 57.38 181 CYS A C 1
ATOM 1526 O O . CYS A 1 181 ? -5.697 2.060 26.019 1.00 57.38 181 CYS A O 1
ATOM 1528 N N . LYS A 1 182 ? -5.235 -0.120 25.673 1.00 52.09 182 LYS A N 1
ATOM 1529 C CA . LYS A 1 182 ? -5.413 -0.520 27.066 1.00 52.09 182 LYS A CA 1
ATOM 1530 C C . LYS A 1 182 ? -4.158 -0.047 27.800 1.00 52.09 182 LYS A C 1
ATOM 1532 O O . LYS A 1 182 ? -3.174 -0.761 27.886 1.00 52.09 182 LYS A O 1
ATOM 1537 N N . ARG A 1 183 ? -4.197 1.249 28.108 1.00 45.75 183 ARG A N 1
ATOM 1538 C CA . ARG A 1 183 ? -3.254 2.133 28.785 1.00 45.75 183 ARG A CA 1
ATOM 1539 C C . ARG A 1 183 ? -1.880 1.511 29.093 1.00 45.75 183 ARG A C 1
ATOM 1541 O O . ARG A 1 183 ? -1.769 0.646 29.954 1.00 45.75 183 ARG A O 1
ATOM 1548 N N . ILE A 1 184 ? -0.827 2.086 28.507 1.00 46.78 184 ILE A N 1
ATOM 1549 C CA . ILE A 1 184 ? 0.400 2.318 29.277 1.00 46.78 184 ILE A CA 1
ATOM 1550 C C . ILE A 1 184 ? -0.028 3.325 30.355 1.00 46.78 184 ILE A C 1
ATOM 1552 O O . ILE A 1 184 ? -0.138 4.518 30.093 1.00 46.78 184 ILE A O 1
ATOM 1556 N N . GLN A 1 185 ? -0.473 2.811 31.503 1.00 33.16 185 GLN A N 1
ATOM 1557 C CA . GLN A 1 185 ? -0.621 3.586 32.730 1.00 33.16 185 GLN A CA 1
ATOM 1558 C C . GLN A 1 185 ? 0.796 3.862 33.225 1.00 33.16 185 GLN A C 1
ATOM 1560 O O . GLN A 1 185 ? 1.439 2.957 33.750 1.00 33.16 185 GLN A O 1
ATOM 1565 N N . HIS A 1 186 ? 1.273 5.083 33.007 1.00 34.03 186 HIS A N 1
ATOM 1566 C CA . HIS A 1 186 ? 2.099 5.740 34.010 1.00 34.03 186 HIS A CA 1
ATOM 1567 C C . HIS A 1 186 ? 1.176 6.610 34.859 1.00 34.03 186 HIS A C 1
ATOM 1569 O O . HIS A 1 186 ? 0.232 7.194 34.271 1.00 34.03 186 HIS A O 1
#

Organism: NCBI:txid1070528

Nearest PDB structures (foldseek):
  1i4d-assembly1_A  TM=5.584E-01  e=5.546E+00  Homo sapiens